Protein AF-A0AB74HJ17-F1 (afdb_monomer_lite)

Foldseek 3Di:
DPPVVVVVVVVVVVVVVCVVCVVVVVVVVVVVVVVVVVVVVVVVVVVQFLWDKDKDWDDDPDLDADQPDDPPDDFPTKTFIATPGPHWWAFKAKCKDQKHKWKWQKDFDDDDDDPDRTDIDIDGPNTDGIHHRDGNGIMMGIHHDDPVPPPDDRPLQRMKMKIKTASDPPCPPRIFIFIDGRDDDGLPVPDPVSVVVRVVVRVVVVVVVVVVVVVVVVVVVVVVD

Secondary structure (DSSP, 8-state):
--HHHHHHHHHHHHHHHHHHHHHHHHHHHHHHHHHHHHHHHHHHHHHS-S--EEEEE--S--TTS-----SS---SEEEEEEE-SSS-EEEEEEEEESSEEEEEEEEEES---TTPPPEEEEEE-SSEEEE-S-TTSEEEEEE----TTTT----GGG-EEEEEEESSTT-TTSEEEEEEESSS--TT---HHHHHHHHHHHHHHHHHHHHHHHHHHHHHHHH--

Radius of gyration: 29.14 Å; chains: 1; bounding box: 74×61×93 Å

Organism: Bifidobacterium longum subsp. longum (NCBI:txid1679)

pLDDT: mean 75.4, std 14.13, range [43.12, 94.12]

Sequence (225 aa):
MDVDLTRFELLRNAIDALKANAPVASVVIAVLAFLVSLATYRRAWRWRSEAEPAFVQVQGDMLLFPEFKRAVVDPVFIGWLANCGDGRAFNVKAIGINCDVEVWDCRQVGETVLGEQTKWIMTNTGRIVELTNETMRFWVTVTPPRDSSRDIEPDLTKLELGVHWVSSPTRLRRCRYRQFPILGVEPWKCGPLERLRRWHRDRKGHRRFHELDRKRALEQRKILS

Structure (mmCIF, N/CA/C/O backbone):
data_AF-A0AB74HJ17-F1
#
_entry.id   AF-A0AB74HJ17-F1
#
loop_
_atom_site.group_PDB
_atom_site.id
_atom_site.type_symbol
_atom_site.label_atom_id
_atom_site.label_alt_id
_atom_site.label_comp_id
_atom_site.label_asym_id
_atom_site.label_entity_id
_atom_site.label_seq_id
_atom_site.pdbx_PDB_ins_code
_atom_site.Cartn_x
_atom_site.Cartn_y
_atom_site.Cartn_z
_atom_site.occupancy
_atom_site.B_iso_or_equiv
_atom_site.auth_seq_id
_atom_site.auth_comp_id
_atom_site.auth_asym_id
_atom_site.auth_atom_id
_atom_site.pdbx_PDB_model_num
ATOM 1 N N . MET A 1 1 ? -50.276 31.543 63.026 1.00 51.16 1 MET A N 1
ATOM 2 C CA . MET A 1 1 ? -48.800 31.512 62.943 1.00 51.16 1 MET A CA 1
ATOM 3 C C . MET A 1 1 ? -48.272 30.091 62.663 1.00 51.16 1 MET A C 1
ATOM 5 O O . MET A 1 1 ? -47.093 29.859 62.869 1.00 51.16 1 MET A O 1
ATOM 9 N N . ASP A 1 2 ? -49.097 29.163 62.138 1.00 57.09 2 ASP A N 1
ATOM 10 C CA . ASP A 1 2 ? -48.770 27.717 62.064 1.00 57.09 2 ASP A CA 1
ATOM 11 C C . ASP A 1 2 ? -48.529 27.156 60.647 1.00 57.09 2 ASP A C 1
ATOM 13 O O . ASP A 1 2 ? -48.018 26.048 60.480 1.00 57.09 2 ASP A O 1
ATOM 17 N N . VAL A 1 3 ? -48.874 27.909 59.598 1.00 51.81 3 VAL A N 1
ATOM 18 C CA . VAL A 1 3 ? -48.740 27.454 58.196 1.00 51.81 3 VAL A CA 1
ATOM 19 C C . VAL A 1 3 ? -47.301 27.599 57.678 1.00 51.81 3 VAL A C 1
ATOM 21 O O . VAL A 1 3 ? -46.869 26.845 56.807 1.00 51.81 3 VAL A O 1
ATOM 24 N N . ASP A 1 4 ? -46.528 28.530 58.240 1.00 52.75 4 ASP A N 1
ATOM 25 C CA . ASP A 1 4 ? -45.133 28.746 57.842 1.00 52.75 4 ASP A CA 1
ATOM 26 C C . ASP A 1 4 ? -44.177 27.729 58.484 1.00 52.75 4 ASP A C 1
ATOM 28 O O . ASP A 1 4 ? -43.217 27.309 57.837 1.00 52.75 4 ASP A O 1
ATOM 32 N N . LEU A 1 5 ? -44.477 27.250 59.700 1.00 54.12 5 LEU A N 1
ATOM 33 C CA . LEU A 1 5 ? -43.687 26.211 60.376 1.00 54.12 5 LEU A CA 1
ATOM 34 C C . LEU A 1 5 ? -43.753 24.869 59.628 1.00 54.12 5 LEU A C 1
ATOM 36 O O . LEU A 1 5 ? -42.730 24.232 59.383 1.00 54.12 5 LEU A O 1
ATOM 40 N N . THR A 1 6 ? -44.952 24.478 59.194 1.00 61.59 6 THR A N 1
ATOM 41 C CA . THR A 1 6 ? -45.197 23.215 58.476 1.00 61.59 6 THR A CA 1
ATOM 42 C C . THR A 1 6 ? -44.548 23.191 57.091 1.00 61.59 6 THR A C 1
ATOM 44 O O . THR A 1 6 ? -44.039 22.156 56.657 1.00 61.59 6 THR A O 1
ATOM 47 N N . ARG A 1 7 ? -44.486 24.338 56.401 1.00 51.81 7 ARG A N 1
ATOM 48 C CA . ARG A 1 7 ? -43.759 24.471 55.127 1.00 51.81 7 ARG A CA 1
ATOM 49 C C . ARG A 1 7 ? -42.247 24.391 55.313 1.00 51.81 7 ARG A C 1
ATOM 51 O O . ARG A 1 7 ? -41.582 23.752 54.501 1.00 51.81 7 ARG A O 1
ATOM 58 N N . PHE A 1 8 ? -41.711 24.988 56.378 1.00 62.44 8 PHE A N 1
ATOM 59 C CA . PHE A 1 8 ? -40.280 24.940 56.688 1.00 62.44 8 PHE A CA 1
ATOM 60 C C . PHE A 1 8 ? -39.805 23.521 57.027 1.00 62.44 8 PHE A C 1
ATOM 62 O O . PHE A 1 8 ? -38.739 23.102 56.576 1.00 62.44 8 PHE A O 1
ATOM 69 N N . GLU A 1 9 ? -40.610 22.752 57.762 1.00 69.88 9 GLU A N 1
ATOM 70 C CA . GLU A 1 9 ? -40.306 21.353 58.082 1.00 69.88 9 GLU A CA 1
ATOM 71 C C . GLU A 1 9 ? -40.362 20.440 56.853 1.00 69.88 9 GLU A C 1
ATOM 73 O O . GLU A 1 9 ? -39.474 19.606 56.671 1.00 69.88 9 GLU A O 1
ATOM 78 N N . LEU A 1 10 ? -41.337 20.637 55.960 1.00 63.12 10 LEU A N 1
ATOM 79 C CA . LEU A 1 10 ? -41.405 19.935 54.672 1.00 63.12 10 LEU A CA 1
ATOM 80 C C . LEU A 1 10 ? -40.180 20.220 53.795 1.00 63.12 10 LEU A C 1
ATOM 82 O O . LEU A 1 10 ? -39.621 19.302 53.195 1.00 63.12 10 LEU A O 1
ATOM 86 N N . LEU A 1 11 ? -39.734 21.477 53.752 1.00 61.12 11 LEU A N 1
ATOM 87 C CA . LEU A 1 11 ? -38.564 21.891 52.977 1.00 61.12 11 LEU A CA 1
ATOM 88 C C . LEU A 1 11 ? -37.265 21.330 53.571 1.00 61.12 11 LEU A C 1
ATOM 90 O O . LEU A 1 11 ? -36.408 20.854 52.829 1.00 61.12 11 LEU A O 1
ATOM 94 N N . ARG A 1 12 ? -37.144 21.307 54.905 1.00 71.62 12 ARG A N 1
ATOM 95 C CA . ARG A 1 12 ? -36.012 20.686 55.608 1.00 71.62 12 ARG A CA 1
ATOM 96 C C . ARG A 1 12 ? -35.954 19.180 55.355 1.00 71.62 12 ARG A C 1
ATOM 98 O O . ARG A 1 12 ? -34.912 18.682 54.948 1.00 71.62 12 ARG A O 1
ATOM 105 N N . ASN A 1 13 ? -37.081 18.481 55.484 1.00 71.50 13 ASN A N 1
ATOM 106 C CA . ASN A 1 13 ? -37.160 17.040 55.238 1.00 71.50 13 ASN A CA 1
ATOM 107 C C . ASN A 1 13 ? -36.873 16.688 53.767 1.00 71.50 13 ASN A C 1
ATOM 109 O O . ASN A 1 13 ? -36.220 15.683 53.490 1.00 71.50 13 ASN A O 1
ATOM 113 N N . ALA A 1 14 ? -37.299 17.528 52.817 1.00 61.69 14 ALA A N 1
ATOM 114 C CA . ALA A 1 14 ? -36.963 17.366 51.404 1.00 61.69 14 ALA A CA 1
ATOM 115 C C . ALA A 1 14 ? -35.463 17.587 51.133 1.00 61.69 14 ALA A C 1
ATOM 117 O O . ALA A 1 14 ? -34.857 16.825 50.379 1.00 61.69 14 ALA A O 1
ATOM 118 N N . ILE A 1 15 ? -34.845 18.587 51.772 1.00 65.62 15 ILE A N 1
ATOM 119 C CA . ILE A 1 15 ? -33.399 18.848 51.683 1.00 65.62 15 ILE A CA 1
ATOM 120 C C . ILE A 1 15 ? -32.593 17.702 52.308 1.00 65.62 15 ILE A C 1
ATOM 122 O O . ILE A 1 15 ? -31.591 17.281 51.730 1.00 65.62 15 ILE A O 1
ATOM 126 N N . ASP A 1 16 ? -33.028 17.165 53.444 1.00 69.25 16 ASP A N 1
ATOM 127 C CA . ASP A 1 16 ? -32.354 16.053 54.116 1.00 69.25 16 ASP A CA 1
ATOM 128 C C . ASP A 1 16 ? -32.497 14.744 53.322 1.00 69.25 16 ASP A C 1
ATOM 130 O O . ASP A 1 16 ? -31.519 14.011 53.172 1.00 69.25 16 ASP A O 1
ATOM 134 N N . ALA A 1 17 ? -33.653 14.496 52.694 1.00 62.72 17 ALA A N 1
ATOM 135 C CA . ALA A 1 17 ? -33.842 13.380 51.764 1.00 62.72 17 ALA A CA 1
ATOM 136 C C . ALA A 1 17 ? -32.990 13.520 50.485 1.00 62.72 17 ALA A C 1
ATOM 138 O O . ALA A 1 17 ? -32.456 12.532 49.974 1.00 62.72 17 ALA A O 1
ATOM 139 N N . LEU A 1 18 ? -32.817 14.745 49.976 1.00 57.28 18 LEU A N 1
ATOM 140 C CA . LEU A 1 18 ? -31.918 15.042 48.856 1.00 57.28 18 LEU A CA 1
ATOM 141 C C . LEU A 1 18 ? -30.446 14.838 49.238 1.00 57.28 18 LEU A C 1
ATOM 143 O O . LEU A 1 18 ? -29.700 14.248 48.462 1.00 57.28 18 LEU A O 1
ATOM 147 N N . LYS A 1 19 ? -30.025 15.252 50.439 1.00 59.88 19 LYS A N 1
ATOM 148 C CA . LYS A 1 19 ? -28.663 15.024 50.954 1.00 59.88 19 LYS A CA 1
ATOM 149 C C . LYS A 1 19 ? -28.377 13.551 51.236 1.00 59.88 19 LYS A C 1
ATOM 151 O O . LYS A 1 19 ? -27.276 13.096 50.942 1.00 59.88 19 LYS A O 1
ATOM 156 N N . ALA A 1 20 ? -29.354 12.804 51.749 1.00 65.12 20 ALA A N 1
ATOM 157 C CA . ALA A 1 20 ? -29.224 11.370 52.008 1.00 65.12 20 ALA A CA 1
ATOM 158 C C . ALA A 1 20 ? -29.024 10.559 50.715 1.00 65.12 20 ALA A C 1
ATOM 160 O O . ALA A 1 20 ? -28.299 9.566 50.710 1.00 65.12 20 ALA A O 1
ATOM 161 N N . ASN A 1 21 ? -29.607 11.022 49.603 1.00 60.12 21 ASN A N 1
ATOM 162 C CA . ASN A 1 21 ? -29.516 10.363 48.297 1.00 60.12 21 ASN A CA 1
ATOM 163 C C . ASN A 1 21 ? -28.470 10.979 47.353 1.00 60.12 21 ASN A C 1
ATOM 165 O O . ASN A 1 21 ? -28.123 10.361 46.349 1.00 60.12 21 ASN A O 1
ATOM 169 N N . ALA A 1 22 ? -27.920 12.154 47.667 1.00 60.25 22 ALA A N 1
ATOM 170 C CA . ALA A 1 22 ? -26.804 12.762 46.943 1.00 60.25 22 ALA A CA 1
ATOM 171 C C . ALA A 1 22 ? -25.581 11.831 46.774 1.00 60.25 22 ALA A C 1
ATOM 173 O O . ALA A 1 22 ? -25.060 11.772 45.657 1.00 60.25 22 ALA A O 1
ATOM 174 N N . PRO A 1 23 ? -25.131 11.062 47.794 1.00 65.25 23 PRO A N 1
ATOM 175 C CA . PRO A 1 23 ? -24.059 10.083 47.607 1.00 65.25 23 PRO A CA 1
ATOM 176 C C . PRO A 1 23 ? -24.474 8.922 46.692 1.00 65.25 23 PRO A C 1
ATOM 178 O O . PRO A 1 23 ? -23.651 8.401 45.949 1.00 65.25 23 PRO A O 1
ATOM 181 N N . VAL A 1 24 ? -25.753 8.538 46.679 1.00 69.94 24 VAL A N 1
ATOM 182 C CA . VAL A 1 24 ? -26.264 7.504 45.765 1.00 69.94 24 VAL A CA 1
ATOM 183 C C . VAL A 1 24 ? -26.274 8.026 44.326 1.00 69.94 24 VAL A C 1
ATOM 185 O O . VAL A 1 24 ? -25.810 7.344 43.416 1.00 69.94 24 VAL A O 1
ATOM 188 N N . ALA A 1 25 ? -26.729 9.261 44.113 1.00 65.69 25 ALA A N 1
ATOM 189 C CA . ALA A 1 25 ? -26.745 9.900 42.802 1.00 65.69 25 ALA A CA 1
ATOM 190 C C . ALA A 1 25 ? -25.328 10.112 42.240 1.00 65.69 25 ALA A C 1
ATOM 192 O O . ALA A 1 25 ? -25.088 9.839 41.063 1.00 65.69 25 ALA A O 1
ATOM 193 N N . SER A 1 26 ? -24.370 10.539 43.069 1.00 69.69 26 SER A N 1
ATOM 194 C CA . SER A 1 26 ? -22.976 10.712 42.645 1.00 69.69 26 SER A CA 1
ATOM 195 C C . SER A 1 26 ? -22.301 9.379 42.312 1.00 69.69 26 SER A C 1
ATOM 197 O O . SER A 1 26 ? -21.598 9.294 41.305 1.00 69.69 26 SER A O 1
ATOM 199 N N . VAL A 1 27 ? -22.582 8.315 43.073 1.00 72.19 27 VAL A N 1
ATOM 200 C CA . VAL A 1 27 ? -22.128 6.950 42.760 1.00 72.19 27 VAL A CA 1
ATOM 201 C C . VAL A 1 27 ? -22.724 6.459 41.439 1.00 72.19 27 VAL A C 1
ATOM 203 O O . VAL A 1 27 ? -21.991 5.941 40.599 1.00 72.19 27 VAL A O 1
ATOM 206 N N . VAL A 1 28 ? -24.022 6.670 41.198 1.00 70.50 28 VAL A N 1
ATOM 207 C CA . VAL A 1 28 ? -24.676 6.282 39.935 1.00 70.50 28 VAL A CA 1
ATOM 208 C C . VAL A 1 28 ? -24.063 7.018 38.739 1.00 70.50 28 VAL A C 1
ATOM 210 O O . VAL A 1 28 ? -23.757 6.389 37.725 1.00 70.50 28 VAL A O 1
ATOM 213 N N . ILE A 1 29 ? -23.814 8.326 38.855 1.00 75.12 29 ILE A N 1
ATOM 214 C CA . ILE A 1 29 ? -23.164 9.117 37.798 1.00 75.12 29 ILE A CA 1
ATOM 215 C C . ILE A 1 29 ? -21.729 8.635 37.556 1.00 75.12 29 ILE A C 1
ATOM 217 O O . ILE A 1 29 ? -21.332 8.471 36.402 1.00 75.12 29 ILE A O 1
ATOM 221 N N . ALA A 1 30 ? -20.963 8.357 38.614 1.00 71.31 30 ALA A N 1
ATOM 222 C CA . ALA A 1 30 ? -19.598 7.849 38.496 1.00 71.31 30 ALA A CA 1
ATOM 223 C C . ALA A 1 30 ? -19.554 6.478 37.803 1.00 71.31 30 ALA A C 1
ATOM 225 O O . ALA A 1 30 ? -18.725 6.261 36.918 1.00 71.31 30 ALA A O 1
ATOM 226 N N . VAL A 1 31 ? -20.482 5.575 38.138 1.00 77.69 31 VAL A N 1
ATOM 227 C CA . VAL A 1 31 ? -20.612 4.265 37.482 1.00 77.69 31 VAL A CA 1
ATOM 228 C C . VAL A 1 31 ? -20.973 4.427 36.006 1.00 77.69 31 VAL A C 1
ATOM 230 O O . VAL A 1 31 ? -20.351 3.794 35.156 1.00 77.69 31 VAL A O 1
ATOM 233 N N . LEU A 1 32 ? -21.922 5.303 35.666 1.00 75.56 32 LEU A N 1
ATOM 234 C CA . LEU A 1 32 ? -22.287 5.568 34.271 1.00 75.56 32 LEU A CA 1
ATOM 235 C C . LEU A 1 32 ? -21.123 6.182 33.480 1.00 75.56 32 LEU A C 1
ATOM 237 O O . LEU A 1 32 ? -20.824 5.718 32.380 1.00 75.56 32 LEU A O 1
ATOM 241 N N . ALA A 1 33 ? -20.418 7.166 34.042 1.00 69.81 33 ALA A N 1
ATOM 242 C CA . ALA A 1 33 ? -19.237 7.770 33.427 1.00 69.81 33 ALA A CA 1
ATOM 243 C C . ALA A 1 33 ? -18.109 6.746 33.229 1.00 69.81 33 ALA A C 1
ATOM 245 O O . ALA A 1 33 ? -17.463 6.736 32.177 1.00 69.81 33 ALA A O 1
ATOM 246 N N . PHE A 1 34 ? -17.909 5.843 34.194 1.00 82.88 34 PHE A N 1
ATOM 247 C CA . PHE A 1 34 ? -16.962 4.740 34.076 1.00 82.88 34 PHE A CA 1
ATOM 248 C C . PHE A 1 34 ? -17.375 3.758 32.978 1.00 82.88 34 PHE A C 1
ATOM 250 O O . PHE A 1 34 ? -16.541 3.389 32.159 1.00 82.88 34 PHE A O 1
ATOM 257 N N . LEU A 1 35 ? -18.652 3.374 32.891 1.00 80.31 35 LEU A N 1
ATOM 258 C CA . LEU A 1 35 ? -19.153 2.482 31.840 1.00 80.31 35 LEU A CA 1
ATOM 259 C C . LEU A 1 35 ? -19.030 3.105 30.446 1.00 80.31 35 LEU A C 1
ATOM 261 O O . LEU A 1 35 ? -18.616 2.422 29.509 1.00 80.31 35 LEU A O 1
ATOM 265 N N . VAL A 1 36 ? -19.330 4.399 30.305 1.00 76.19 36 VAL A N 1
ATOM 266 C CA . VAL A 1 36 ? -19.127 5.145 29.055 1.00 76.19 36 VAL A CA 1
ATOM 267 C C . VAL A 1 36 ? -17.640 5.217 28.714 1.00 76.19 36 VAL A C 1
ATOM 269 O O . VAL A 1 36 ? -17.275 4.901 27.584 1.00 76.19 36 VAL A O 1
ATOM 272 N N . SER A 1 37 ? -16.775 5.537 29.679 1.00 74.56 37 SER A N 1
ATOM 273 C CA . SER A 1 37 ? -15.317 5.577 29.488 1.00 74.56 37 SER A CA 1
ATOM 274 C C . SER A 1 37 ? -14.739 4.204 29.145 1.00 74.56 37 SER A C 1
ATOM 276 O O . SER A 1 37 ? -13.867 4.081 28.292 1.00 74.56 37 SER A O 1
ATOM 278 N N . LEU A 1 38 ? -15.252 3.136 29.754 1.00 74.88 38 LEU A N 1
ATOM 279 C CA . LEU A 1 38 ? -14.861 1.763 29.461 1.00 74.88 38 LEU A CA 1
ATOM 280 C C . LEU A 1 38 ? -15.357 1.340 28.076 1.00 74.88 38 LEU A C 1
ATOM 282 O O . LEU A 1 38 ? -14.640 0.652 27.353 1.00 74.88 38 LEU A O 1
ATOM 286 N N . ALA A 1 39 ? -16.558 1.757 27.672 1.00 65.12 39 ALA A N 1
ATOM 287 C CA . ALA A 1 39 ? -17.092 1.502 26.341 1.00 65.12 39 ALA A CA 1
ATOM 288 C C . ALA A 1 39 ? -16.306 2.260 25.261 1.00 65.12 39 ALA A C 1
ATOM 290 O O . ALA A 1 39 ? -15.981 1.670 24.228 1.00 65.12 39 ALA A O 1
ATOM 291 N N . THR A 1 40 ? -15.950 3.527 25.494 1.00 61.41 40 THR A N 1
ATOM 292 C CA . THR A 1 40 ? -15.109 4.320 24.586 1.00 61.41 40 THR A CA 1
ATOM 293 C C . THR A 1 40 ? -13.681 3.793 24.550 1.00 61.41 40 THR A C 1
ATOM 295 O O . THR A 1 40 ? -13.151 3.623 23.456 1.00 61.41 40 THR A O 1
ATOM 298 N N . TYR A 1 41 ? -13.092 3.421 25.689 1.00 62.78 41 TYR A N 1
ATOM 299 C CA . TYR A 1 41 ? -11.776 2.784 25.760 1.00 62.78 41 TYR A CA 1
ATOM 300 C C . TYR A 1 41 ? -11.766 1.427 25.057 1.00 62.78 41 TYR A C 1
ATOM 302 O O . TYR A 1 41 ? -10.916 1.174 24.214 1.00 62.78 41 TYR A O 1
ATOM 310 N N . ARG A 1 42 ? -12.748 0.555 25.314 1.00 57.34 42 ARG A N 1
ATOM 311 C CA . ARG A 1 42 ? -12.879 -0.750 24.645 1.00 57.34 42 ARG A CA 1
ATOM 312 C C . ARG A 1 42 ? -13.109 -0.596 23.147 1.00 57.34 42 ARG A C 1
ATOM 314 O O . ARG A 1 42 ? -12.636 -1.425 22.371 1.00 57.34 42 ARG A O 1
ATOM 321 N N . ARG A 1 43 ? -13.830 0.449 22.731 1.00 52.31 43 ARG A N 1
ATOM 322 C CA . ARG A 1 43 ? -13.964 0.824 21.323 1.00 52.31 43 ARG A CA 1
ATOM 323 C C . ARG A 1 43 ? -12.590 1.241 20.794 1.00 52.31 43 ARG A C 1
ATOM 325 O O . ARG A 1 43 ? -12.083 0.548 19.926 1.00 52.31 43 ARG A O 1
ATOM 332 N N . ALA A 1 44 ? -11.943 2.255 21.359 1.00 50.62 44 ALA A N 1
ATOM 333 C CA . ALA A 1 44 ? -10.618 2.723 20.942 1.00 50.62 44 ALA A CA 1
ATOM 334 C C . ALA A 1 44 ? -9.559 1.602 20.905 1.00 50.62 44 ALA A C 1
ATOM 336 O O . ALA A 1 44 ? -8.827 1.485 19.931 1.00 50.62 44 ALA A O 1
ATOM 337 N N . TRP A 1 45 ? -9.540 0.706 21.893 1.00 51.59 45 TRP A N 1
ATOM 338 C CA . TRP A 1 45 ? -8.650 -0.454 21.959 1.00 51.59 45 TRP A CA 1
ATOM 339 C C . TRP A 1 45 ? -8.923 -1.479 20.853 1.00 51.59 45 TRP A C 1
ATOM 341 O O . TRP A 1 45 ? -7.994 -1.999 20.245 1.00 51.59 45 TRP A O 1
ATOM 351 N N . ARG A 1 46 ? -10.199 -1.745 20.535 1.00 50.06 46 ARG A N 1
ATOM 352 C CA . ARG A 1 46 ? -10.582 -2.573 19.375 1.00 50.06 46 ARG A CA 1
ATOM 353 C C . ARG A 1 46 ? -10.294 -1.895 18.029 1.00 50.06 46 ARG A C 1
ATOM 355 O O . ARG A 1 46 ? -10.325 -2.583 17.013 1.00 50.06 46 ARG A O 1
ATOM 362 N N . TRP A 1 47 ? -10.050 -0.583 18.024 1.00 44.78 47 TRP A N 1
ATOM 363 C CA . TRP A 1 47 ? -9.817 0.233 16.830 1.00 44.78 47 TRP A CA 1
ATOM 364 C C . TRP A 1 47 ? -8.373 0.739 16.678 1.00 44.78 47 TRP A C 1
ATOM 366 O O . TRP A 1 47 ? -8.100 1.349 15.647 1.00 44.78 47 TRP A O 1
ATOM 376 N N . ARG A 1 48 ? -7.440 0.462 17.610 1.00 45.81 48 ARG A N 1
ATOM 377 C CA . ARG A 1 48 ? -6.002 0.639 17.330 1.00 45.81 48 ARG A CA 1
ATOM 378 C C . ARG A 1 48 ? -5.665 -0.235 16.129 1.00 45.81 48 ARG A C 1
ATOM 380 O O . ARG A 1 48 ? -5.810 -1.459 16.178 1.00 45.81 48 ARG A O 1
ATOM 387 N N . SER A 1 49 ? -5.314 0.392 15.016 1.00 54.41 49 SER A N 1
ATOM 388 C CA . SER A 1 49 ? -5.048 -0.308 13.768 1.00 54.41 49 SER A CA 1
ATOM 389 C C . SER A 1 49 ? -3.798 -1.170 13.949 1.00 54.41 49 SER A C 1
ATOM 391 O O . SER A 1 49 ? -2.690 -0.655 13.997 1.00 54.41 49 SER A O 1
ATOM 393 N N . GLU A 1 50 ? -3.968 -2.497 14.077 1.00 73.62 50 GLU A N 1
ATOM 394 C CA . GLU A 1 50 ? -2.847 -3.442 14.266 1.00 73.62 50 GLU A CA 1
ATOM 395 C C . GLU A 1 50 ? -1.699 -3.219 13.281 1.00 73.62 50 GLU A C 1
ATOM 397 O O . GLU A 1 50 ? -0.569 -3.446 13.640 1.00 73.62 50 GLU A O 1
ATOM 402 N N . ALA A 1 51 ? -1.968 -2.879 12.030 1.00 83.38 51 ALA A N 1
ATOM 403 C CA . ALA A 1 51 ? -0.997 -2.410 11.051 1.00 83.38 51 ALA A CA 1
ATOM 404 C C . ALA A 1 51 ? -1.822 -1.956 9.857 1.00 83.38 51 ALA A C 1
ATOM 406 O O . ALA A 1 51 ? -2.729 -2.688 9.435 1.00 83.38 51 ALA A O 1
ATOM 407 N N . GLU A 1 52 ? -1.522 -0.777 9.335 1.00 86.12 52 GLU A N 1
ATOM 408 C CA . GLU A 1 52 ? -2.310 -0.149 8.283 1.00 86.12 52 GLU A CA 1
ATOM 409 C C . GLU A 1 52 ? -1.349 0.475 7.272 1.00 86.12 52 GLU A C 1
ATOM 411 O O . GLU A 1 52 ? -0.932 1.621 7.445 1.00 86.12 52 GLU A O 1
ATOM 416 N N . PRO A 1 53 ? -0.949 -0.276 6.232 1.00 89.31 53 PRO A N 1
ATOM 417 C CA . PRO A 1 53 ? -0.224 0.304 5.120 1.00 89.31 53 PRO A CA 1
ATOM 418 C C . PRO A 1 53 ? -1.029 1.460 4.535 1.00 89.31 53 PRO A C 1
ATOM 420 O O . PRO A 1 53 ? -2.230 1.330 4.287 1.00 89.31 53 PRO A O 1
ATOM 423 N N . ALA A 1 54 ? -0.355 2.573 4.305 1.00 88.12 54 ALA A N 1
ATOM 424 C CA . ALA A 1 54 ? -0.845 3.680 3.514 1.00 88.12 54 ALA A CA 1
ATOM 425 C C . ALA A 1 54 ? 0.049 3.817 2.289 1.00 88.12 54 ALA A C 1
ATOM 427 O O . ALA A 1 54 ? 1.265 3.641 2.377 1.00 88.12 54 ALA A O 1
ATOM 428 N N . PHE A 1 55 ? -0.575 4.117 1.159 1.00 89.00 55 PHE A N 1
ATOM 429 C CA . PHE A 1 55 ? 0.115 4.487 -0.061 1.00 89.00 55 PHE A CA 1
ATOM 430 C C . PHE A 1 55 ? -0.030 5.988 -0.247 1.00 89.00 55 PHE A C 1
ATOM 432 O O . PHE A 1 55 ? -1.149 6.498 -0.221 1.00 89.00 55 PHE A O 1
ATOM 439 N N . VAL A 1 56 ? 1.093 6.673 -0.425 1.00 86.44 56 VAL A N 1
ATOM 440 C CA . VAL A 1 56 ? 1.121 8.104 -0.708 1.00 86.44 56 VAL A CA 1
ATOM 441 C C . VAL A 1 56 ? 1.775 8.297 -2.059 1.00 86.44 56 VAL A C 1
ATOM 443 O O . VAL A 1 56 ? 2.957 8.008 -2.246 1.00 86.44 56 VAL A O 1
ATOM 446 N N . GLN A 1 57 ? 0.977 8.757 -3.013 1.00 85.19 57 GLN A N 1
ATOM 447 C CA . GLN A 1 57 ? 1.443 9.077 -4.351 1.00 85.19 57 GLN A CA 1
ATOM 448 C C . GLN A 1 57 ? 2.205 10.404 -4.339 1.00 85.19 57 GLN A C 1
ATOM 450 O O . GLN A 1 57 ? 1.772 11.371 -3.711 1.00 85.19 57 GLN A O 1
ATOM 455 N N . VAL A 1 58 ? 3.316 10.462 -5.069 1.00 82.25 58 VAL A N 1
ATOM 456 C CA . VAL A 1 58 ? 4.023 11.716 -5.329 1.00 82.25 58 VAL A CA 1
ATOM 457 C C . VAL A 1 58 ? 3.222 12.539 -6.336 1.00 82.25 58 VAL A C 1
ATOM 459 O O . VAL A 1 58 ? 2.849 12.045 -7.400 1.00 82.25 58 VAL A O 1
ATOM 462 N N . GLN A 1 59 ? 2.942 13.793 -5.986 1.00 69.50 59 GLN A N 1
ATOM 463 C CA . GLN A 1 59 ? 2.287 14.768 -6.856 1.00 69.50 59 GLN A CA 1
ATOM 464 C C . GLN A 1 59 ? 3.258 15.921 -7.145 1.00 69.50 59 GLN A C 1
ATOM 466 O O . GLN A 1 59 ? 3.818 16.492 -6.210 1.00 69.50 59 GLN A O 1
ATOM 471 N N . GLY A 1 60 ? 3.419 16.279 -8.424 1.00 62.41 60 GLY A N 1
ATOM 472 C CA . GLY A 1 60 ? 4.247 17.409 -8.871 1.00 62.41 60 GLY A CA 1
ATOM 473 C C . GLY A 1 60 ? 5.762 17.167 -8.820 1.00 62.41 60 GLY A C 1
ATOM 474 O O . GLY A 1 60 ? 6.219 16.039 -8.636 1.00 62.41 60 GLY A O 1
ATOM 475 N N . ASP A 1 61 ? 6.534 18.248 -8.972 1.00 54.62 61 ASP A N 1
ATOM 476 C CA . ASP A 1 61 ? 8.001 18.252 -8.893 1.00 54.62 61 ASP A CA 1
ATOM 477 C C . ASP A 1 61 ? 8.469 18.156 -7.432 1.00 54.62 61 ASP A C 1
ATOM 479 O O . ASP A 1 61 ? 8.902 19.129 -6.810 1.00 54.62 61 ASP A O 1
ATOM 483 N N . MET A 1 62 ? 8.368 16.965 -6.841 1.00 56.09 62 MET A N 1
ATOM 484 C CA . MET A 1 62 ? 9.087 16.686 -5.599 1.00 56.09 62 MET A CA 1
ATOM 485 C C . MET A 1 62 ? 10.583 16.564 -5.909 1.00 56.09 62 MET A C 1
ATOM 487 O O . MET A 1 62 ? 11.016 15.622 -6.553 1.00 56.09 62 MET A O 1
ATOM 491 N N . LEU A 1 63 ? 11.408 17.467 -5.383 1.00 56.44 63 LEU A N 1
ATOM 492 C CA . LEU A 1 63 ? 12.872 17.422 -5.552 1.00 56.44 63 LEU A CA 1
ATOM 493 C C . LEU A 1 63 ? 13.560 16.257 -4.798 1.00 56.44 63 LEU A C 1
ATOM 495 O O . LEU A 1 63 ? 14.784 16.161 -4.799 1.00 56.44 63 LEU A O 1
ATOM 499 N N . LEU A 1 64 ? 12.795 15.389 -4.123 1.00 68.12 64 LEU A N 1
ATOM 500 C CA . LEU A 1 64 ? 13.283 14.400 -3.153 1.00 68.12 64 LEU A CA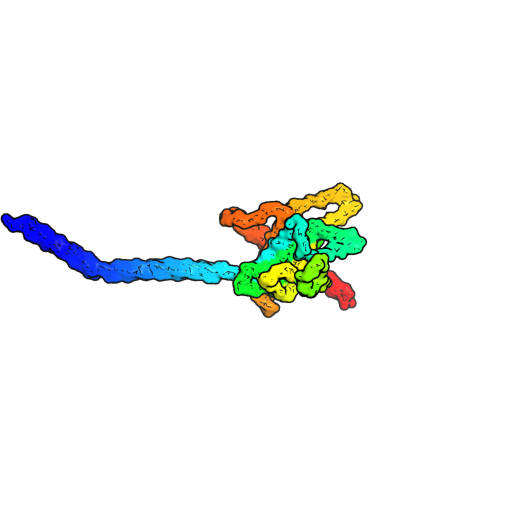 1
ATOM 501 C C . LEU A 1 64 ? 12.727 12.986 -3.406 1.00 68.12 64 LEU A C 1
ATOM 503 O O . LEU A 1 64 ? 12.301 12.312 -2.469 1.00 68.12 64 LEU A O 1
ATOM 507 N N . PHE A 1 65 ? 12.708 12.517 -4.656 1.00 73.50 65 PHE A N 1
ATOM 508 C CA . PHE A 1 65 ? 12.422 11.106 -4.951 1.00 73.50 65 PHE A CA 1
ATOM 509 C C . PHE A 1 65 ? 13.544 10.452 -5.774 1.00 73.50 65 PHE A C 1
ATOM 511 O O . PHE A 1 65 ? 14.243 11.146 -6.514 1.00 73.50 65 PHE A O 1
ATOM 518 N N . PRO A 1 66 ? 13.758 9.127 -5.644 1.00 75.69 66 PRO A N 1
ATOM 519 C CA . PRO A 1 66 ? 14.730 8.409 -6.464 1.00 75.69 66 PRO A CA 1
ATOM 520 C C . PRO A 1 66 ? 14.361 8.445 -7.953 1.00 75.69 66 PRO A C 1
ATOM 522 O O . PRO A 1 66 ? 13.197 8.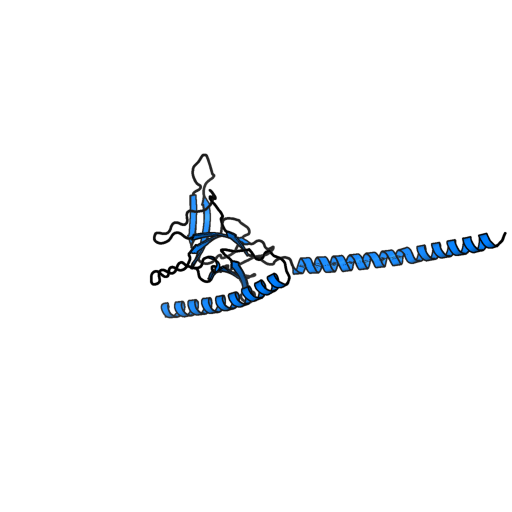273 -8.306 1.00 75.69 66 PRO A O 1
ATOM 525 N N . GLU A 1 67 ? 15.336 8.581 -8.851 1.00 78.38 67 GLU A N 1
ATOM 526 C CA . GLU A 1 67 ? 15.059 8.488 -10.289 1.00 78.38 67 GLU A CA 1
ATOM 527 C C . GLU A 1 67 ? 14.795 7.033 -10.711 1.00 78.38 67 GLU A C 1
ATOM 529 O O . GLU A 1 67 ? 15.712 6.239 -10.922 1.00 78.38 67 GLU A O 1
ATOM 534 N N . PHE A 1 68 ? 13.523 6.676 -10.881 1.00 75.44 68 PHE A N 1
ATOM 535 C CA . PHE A 1 68 ? 13.108 5.370 -11.398 1.00 75.44 68 PHE A CA 1
ATOM 536 C C . PHE A 1 68 ? 13.135 5.350 -12.933 1.00 75.44 68 PHE A C 1
ATOM 538 O O . PHE A 1 68 ? 12.098 5.204 -13.573 1.00 75.44 68 PHE A O 1
ATOM 545 N N . LYS A 1 69 ? 14.316 5.501 -13.541 1.00 64.56 69 LYS A N 1
ATOM 546 C CA . LYS A 1 69 ? 14.484 5.356 -14.997 1.00 64.56 69 LYS A CA 1
ATOM 547 C C . LYS A 1 69 ? 14.695 3.888 -15.351 1.00 64.56 69 LYS A C 1
ATOM 549 O O . LYS A 1 69 ? 15.587 3.230 -14.813 1.00 64.56 69 LYS A O 1
ATOM 554 N N . ARG A 1 70 ? 13.897 3.360 -16.278 1.00 58.09 70 ARG A N 1
ATOM 555 C CA . ARG A 1 70 ? 14.118 2.033 -16.875 1.00 58.09 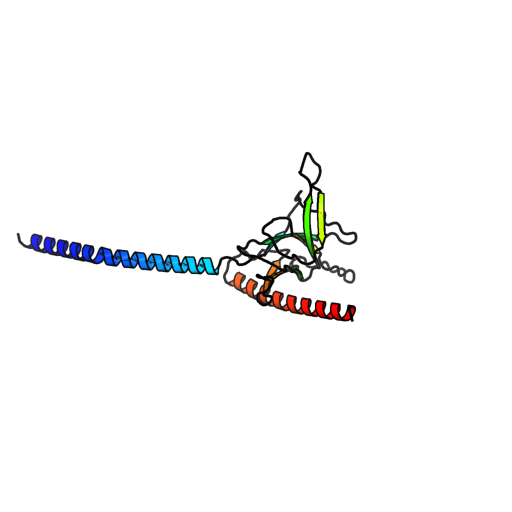70 ARG A CA 1
ATOM 556 C C . ARG A 1 70 ? 14.427 2.172 -18.353 1.00 58.09 70 ARG A C 1
ATOM 558 O O . ARG A 1 70 ? 13.873 3.023 -19.027 1.00 58.09 70 ARG A O 1
ATOM 565 N N . ALA A 1 71 ? 15.231 1.250 -18.877 1.00 43.12 71 ALA A N 1
ATOM 566 C CA . ALA A 1 71 ? 15.670 1.247 -20.274 1.00 43.12 71 ALA A CA 1
ATOM 567 C C . ALA A 1 71 ? 14.540 1.133 -21.327 1.00 43.12 71 ALA A C 1
ATOM 569 O O . ALA A 1 71 ? 14.824 1.222 -22.515 1.00 43.12 71 ALA A O 1
ATOM 570 N N . VAL A 1 72 ? 13.282 0.898 -20.925 1.00 52.94 72 VAL A N 1
ATOM 571 C CA . VAL A 1 72 ? 12.173 0.585 -21.850 1.00 52.94 72 VAL A CA 1
ATOM 572 C C . VAL A 1 72 ? 10.898 1.391 -21.562 1.00 52.94 72 VAL A C 1
ATOM 574 O O . VAL A 1 72 ? 10.168 1.740 -22.493 1.00 52.94 72 VAL A O 1
ATOM 577 N N . VAL A 1 73 ? 10.596 1.682 -20.290 1.00 60.72 73 VAL A N 1
ATOM 578 C CA . VAL A 1 73 ? 9.359 2.363 -19.873 1.00 60.72 73 VAL A CA 1
ATOM 579 C C . VAL A 1 73 ? 9.596 3.156 -18.597 1.00 60.72 73 VAL A C 1
ATOM 581 O O . VAL A 1 73 ? 9.913 2.556 -17.571 1.00 60.72 73 VAL A O 1
ATOM 584 N N . ASP A 1 74 ? 9.366 4.464 -18.638 1.00 64.56 74 ASP A N 1
ATOM 585 C CA . ASP A 1 74 ? 9.288 5.257 -17.416 1.00 64.56 74 ASP A CA 1
ATOM 586 C C . ASP A 1 74 ? 7.951 4.981 -16.705 1.00 64.56 74 ASP A C 1
ATOM 588 O O . ASP A 1 74 ? 6.897 4.954 -17.356 1.00 64.56 74 ASP A O 1
ATOM 592 N N . PRO A 1 75 ? 7.964 4.718 -15.386 1.00 65.88 75 PRO A N 1
ATOM 593 C CA . PRO A 1 75 ? 6.739 4.520 -14.630 1.00 65.88 75 PRO A CA 1
ATOM 594 C C . PRO A 1 75 ? 5.909 5.804 -14.645 1.00 65.88 75 PRO A C 1
ATOM 596 O O . PRO A 1 75 ? 6.424 6.897 -14.429 1.00 65.88 75 PRO A O 1
ATOM 599 N N . VAL A 1 76 ? 4.603 5.661 -14.870 1.00 76.12 76 VAL A N 1
ATOM 600 C CA . VAL A 1 76 ? 3.687 6.809 -14.984 1.00 76.12 76 VAL A CA 1
ATOM 601 C C . VAL A 1 76 ? 3.314 7.353 -13.607 1.00 76.12 76 VAL A C 1
ATOM 603 O O . VAL A 1 76 ? 3.093 8.550 -13.452 1.00 76.12 76 VAL A O 1
ATOM 606 N N . PHE A 1 77 ? 3.267 6.486 -12.591 1.00 84.25 77 PHE A N 1
ATOM 607 C CA . PHE A 1 77 ? 3.000 6.903 -11.219 1.00 84.25 77 PHE A CA 1
ATOM 608 C C . PHE A 1 77 ? 4.031 6.338 -10.256 1.00 84.25 77 PHE A C 1
ATOM 610 O O . PHE A 1 77 ? 4.452 5.183 -10.355 1.00 84.25 77 PHE A O 1
ATOM 617 N N . ILE A 1 78 ? 4.400 7.169 -9.290 1.00 87.38 78 ILE A N 1
ATOM 618 C CA . ILE A 1 78 ? 5.380 6.859 -8.259 1.00 87.38 78 ILE A CA 1
ATOM 619 C C . ILE A 1 78 ? 4.769 7.261 -6.918 1.00 87.38 78 ILE A C 1
ATOM 621 O O . ILE A 1 78 ? 4.124 8.302 -6.790 1.00 87.38 78 ILE A O 1
ATOM 625 N N . GLY A 1 79 ? 4.955 6.427 -5.907 1.00 89.19 79 GLY A N 1
ATOM 626 C CA . GLY A 1 79 ? 4.586 6.743 -4.535 1.00 89.19 79 GLY A CA 1
ATOM 627 C C . GLY A 1 79 ? 5.373 5.902 -3.551 1.00 89.19 79 GLY A C 1
ATOM 628 O O . GLY A 1 79 ? 6.180 5.061 -3.946 1.00 89.19 79 GLY A O 1
ATOM 629 N N . TRP A 1 80 ? 5.124 6.097 -2.266 1.00 90.56 80 TRP A N 1
ATOM 630 C CA . TRP A 1 80 ? 5.738 5.296 -1.214 1.00 90.56 80 TRP A CA 1
ATOM 631 C C . TRP A 1 80 ? 4.685 4.611 -0.344 1.00 90.56 80 TRP A C 1
ATOM 633 O O . TRP A 1 80 ? 3.531 5.037 -0.260 1.00 90.56 80 TRP A O 1
ATOM 643 N N . LEU A 1 81 ? 5.096 3.520 0.301 1.00 92.38 81 LEU A N 1
ATOM 644 C CA . LEU A 1 81 ? 4.332 2.816 1.324 1.00 92.38 81 LEU A CA 1
ATOM 645 C C . LEU A 1 81 ? 4.942 3.071 2.699 1.00 92.38 81 LEU A C 1
ATOM 647 O O . LEU A 1 81 ? 6.147 2.915 2.881 1.00 92.38 81 LEU A O 1
ATOM 651 N N . ALA A 1 82 ? 4.100 3.398 3.673 1.00 90.69 82 ALA A N 1
ATOM 652 C CA . ALA A 1 82 ? 4.481 3.369 5.081 1.00 90.69 82 ALA A CA 1
ATOM 653 C C . ALA A 1 82 ? 3.375 2.728 5.906 1.00 90.69 82 ALA A C 1
ATOM 655 O O . ALA A 1 82 ? 2.210 2.671 5.509 1.00 90.69 82 ALA A O 1
ATOM 656 N N . ASN A 1 83 ? 3.752 2.222 7.069 1.00 90.06 83 ASN A N 1
ATOM 657 C CA . ASN A 1 83 ? 2.804 1.728 8.042 1.00 90.06 83 ASN A CA 1
ATOM 658 C C . ASN A 1 83 ? 2.320 2.883 8.927 1.00 90.06 83 ASN A C 1
ATOM 660 O O . ASN A 1 83 ? 3.094 3.444 9.698 1.00 90.06 83 ASN A O 1
ATOM 664 N N . CYS A 1 84 ? 1.034 3.210 8.826 1.00 86.19 84 CYS A N 1
ATOM 665 C CA . CYS A 1 84 ? 0.375 4.237 9.636 1.00 86.19 84 CYS A CA 1
ATOM 666 C C . CYS A 1 84 ? -0.415 3.644 10.815 1.00 86.19 84 CYS A C 1
ATOM 668 O O . CYS A 1 84 ? -1.194 4.351 11.450 1.00 86.19 84 CYS A O 1
ATOM 670 N N . GLY A 1 85 ? -0.287 2.337 11.063 1.00 81.31 85 GLY A N 1
ATOM 671 C CA . GLY A 1 85 ? -0.897 1.659 12.205 1.00 81.31 85 GLY A CA 1
ATOM 672 C C . GLY A 1 85 ? 0.065 1.469 13.375 1.00 81.31 85 GLY A C 1
ATOM 673 O O . GLY A 1 85 ? 1.278 1.574 13.228 1.00 81.31 85 GLY A O 1
ATOM 674 N N . ASP A 1 86 ? -0.500 1.124 14.530 1.00 79.50 86 ASP A N 1
ATOM 675 C CA . ASP A 1 86 ? 0.213 0.990 15.809 1.00 79.50 86 ASP A CA 1
ATOM 676 C C . ASP A 1 86 ? 0.947 -0.351 15.991 1.00 79.50 86 ASP A C 1
ATOM 678 O O . ASP A 1 86 ? 1.655 -0.545 16.979 1.00 79.50 86 ASP A O 1
ATOM 682 N N . GLY A 1 87 ? 0.770 -1.319 15.095 1.00 80.88 87 GLY A N 1
ATOM 683 C CA . GLY A 1 87 ? 1.530 -2.573 15.137 1.00 80.88 87 GLY A CA 1
ATOM 684 C C . GLY A 1 87 ? 2.193 -2.878 13.799 1.00 80.88 87 GLY A C 1
ATOM 685 O O . GLY A 1 87 ? 2.453 -1.978 13.011 1.00 80.88 87 GLY A O 1
ATOM 686 N N . ARG A 1 88 ? 2.552 -4.141 13.553 1.00 85.12 88 ARG A N 1
ATOM 687 C CA . ARG A 1 88 ? 3.588 -4.491 12.566 1.00 85.12 88 ARG A CA 1
ATOM 688 C C . ARG A 1 88 ? 3.009 -5.121 11.300 1.00 85.12 88 ARG A C 1
ATOM 690 O O . ARG A 1 88 ? 2.218 -6.062 11.372 1.00 85.12 88 ARG A O 1
ATOM 697 N N . ALA A 1 89 ? 3.437 -4.630 10.139 1.00 89.44 89 ALA A N 1
ATOM 698 C CA . ALA A 1 89 ? 3.104 -5.198 8.836 1.00 89.44 89 ALA A CA 1
ATOM 699 C C . ALA A 1 89 ? 4.306 -5.962 8.273 1.00 89.44 89 ALA A C 1
ATOM 701 O O . ALA A 1 89 ? 5.310 -5.369 7.896 1.00 89.44 89 ALA A O 1
ATOM 702 N N . PHE A 1 90 ? 4.190 -7.284 8.181 1.00 90.12 90 PHE A N 1
ATOM 703 C CA . PHE A 1 90 ? 5.224 -8.150 7.619 1.00 90.12 90 PHE A CA 1
ATOM 704 C C . PHE A 1 90 ? 4.805 -8.716 6.270 1.00 90.12 90 PHE A C 1
ATOM 706 O O . PHE A 1 90 ? 3.612 -8.789 5.963 1.00 90.12 90 PHE A O 1
ATOM 713 N N . ASN A 1 91 ? 5.786 -9.207 5.504 1.00 89.88 91 ASN A N 1
ATOM 714 C CA . ASN A 1 91 ? 5.559 -9.847 4.203 1.00 89.88 91 ASN A CA 1
ATOM 715 C C . ASN A 1 91 ? 4.631 -8.998 3.323 1.00 89.88 91 ASN A C 1
ATOM 717 O O . ASN A 1 91 ? 3.612 -9.482 2.817 1.00 89.88 91 ASN A O 1
ATOM 721 N N . VAL A 1 92 ? 4.947 -7.707 3.232 1.00 92.69 92 VAL A N 1
ATOM 722 C CA . VAL A 1 92 ? 4.122 -6.782 2.474 1.00 92.69 92 VAL A CA 1
ATOM 723 C C . VAL A 1 92 ? 4.409 -6.994 0.998 1.00 92.69 92 VAL A C 1
ATOM 725 O O . VAL A 1 92 ? 5.556 -6.945 0.556 1.00 92.69 92 VAL A O 1
ATOM 728 N N . LYS A 1 93 ? 3.355 -7.281 0.242 1.00 93.44 93 LYS A N 1
ATOM 729 C CA . LYS A 1 93 ? 3.392 -7.480 -1.204 1.00 93.44 93 LYS A CA 1
ATOM 730 C C . LYS A 1 93 ? 2.457 -6.460 -1.835 1.00 93.44 93 LYS A C 1
ATOM 732 O O . LYS A 1 93 ? 1.291 -6.384 -1.446 1.00 93.44 93 LYS A O 1
ATOM 737 N N . ALA A 1 94 ? 2.962 -5.711 -2.805 1.00 93.19 94 ALA A N 1
ATOM 738 C CA . ALA A 1 94 ? 2.151 -4.820 -3.615 1.00 93.19 94 ALA A CA 1
ATOM 739 C C . ALA A 1 94 ? 1.849 -5.495 -4.956 1.00 93.19 94 ALA A C 1
ATOM 741 O O . ALA A 1 94 ? 2.715 -6.141 -5.544 1.00 93.19 94 ALA A O 1
ATOM 742 N N . ILE A 1 95 ? 0.608 -5.387 -5.413 1.00 91.75 95 ILE A N 1
ATOM 743 C CA . ILE A 1 95 ? 0.153 -5.923 -6.691 1.00 91.75 95 ILE A CA 1
ATOM 744 C C . ILE A 1 95 ? -0.626 -4.858 -7.450 1.00 91.75 95 ILE A C 1
ATOM 746 O O . ILE A 1 95 ? -1.435 -4.138 -6.867 1.00 91.75 95 ILE A O 1
ATOM 750 N N . GLY A 1 96 ? -0.407 -4.788 -8.756 1.00 89.81 96 GLY A N 1
ATOM 751 C CA . GLY A 1 96 ? -1.202 -3.944 -9.632 1.00 89.81 96 GLY A CA 1
ATOM 752 C C . GLY A 1 96 ? -2.507 -4.615 -10.038 1.00 89.81 96 GLY A C 1
ATOM 753 O O . GLY A 1 96 ? -2.580 -5.833 -10.229 1.00 89.81 96 GLY A O 1
ATOM 754 N N . ILE A 1 97 ? -3.559 -3.814 -10.147 1.00 88.25 97 ILE A N 1
ATOM 755 C CA . ILE A 1 97 ? -4.850 -4.195 -10.712 1.00 88.25 97 ILE A CA 1
ATOM 756 C C . ILE A 1 97 ? -5.026 -3.340 -11.955 1.00 88.25 97 ILE A C 1
ATOM 758 O O . ILE A 1 97 ? -5.132 -2.120 -11.863 1.00 88.25 97 ILE A O 1
ATOM 762 N N . ASN A 1 98 ? -5.042 -4.006 -13.109 1.00 87.31 98 ASN A N 1
ATOM 763 C CA . ASN A 1 98 ? -4.965 -3.363 -14.420 1.00 87.31 98 ASN A CA 1
ATOM 764 C C . ASN A 1 98 ? -3.694 -2.519 -14.600 1.00 87.31 98 ASN A C 1
ATOM 766 O O . ASN A 1 98 ? -3.726 -1.593 -15.389 1.00 87.31 98 ASN A O 1
ATOM 770 N N . CYS A 1 99 ? -2.609 -2.815 -13.878 1.00 87.19 99 CYS A N 1
ATOM 771 C CA . CYS A 1 99 ? -1.298 -2.178 -13.999 1.00 87.19 99 CYS A CA 1
ATOM 772 C C . CYS A 1 99 ? -0.184 -3.131 -13.563 1.00 87.19 99 CYS A C 1
ATOM 774 O O . CYS A 1 99 ? -0.430 -4.099 -12.838 1.00 87.19 99 CYS A O 1
ATOM 776 N N . ASP A 1 100 ? 1.036 -2.813 -13.978 1.00 88.25 100 ASP A N 1
ATOM 777 C CA . ASP A 1 100 ? 2.262 -3.401 -13.465 1.00 88.25 100 ASP A CA 1
ATOM 778 C C . ASP A 1 100 ? 2.774 -2.577 -12.289 1.00 88.25 100 ASP A C 1
ATOM 780 O O . ASP A 1 100 ? 2.722 -1.344 -12.289 1.00 88.25 100 ASP A O 1
ATOM 784 N N . VAL A 1 101 ? 3.243 -3.276 -11.259 1.00 89.75 101 VAL A N 1
ATOM 785 C CA . VAL A 1 101 ? 3.669 -2.677 -9.996 1.00 89.75 101 VAL A CA 1
ATOM 786 C C . VAL A 1 101 ? 4.979 -3.290 -9.559 1.00 89.75 101 VAL A C 1
ATOM 788 O O . VAL A 1 101 ? 5.131 -4.513 -9.562 1.00 89.75 101 VAL A O 1
ATOM 791 N N . GLU A 1 102 ? 5.885 -2.436 -9.102 1.00 91.19 102 GLU A N 1
ATOM 792 C CA . GLU A 1 102 ? 7.157 -2.857 -8.533 1.00 91.19 102 GLU A CA 1
ATOM 793 C C . GLU A 1 102 ? 7.412 -2.188 -7.199 1.00 91.19 102 GLU A C 1
ATOM 795 O O . GLU A 1 102 ? 6.897 -1.106 -6.921 1.00 91.19 102 GLU A O 1
ATOM 800 N N . VAL A 1 103 ? 8.200 -2.864 -6.366 1.00 92.88 103 VAL A N 1
ATOM 801 C CA . VAL A 1 103 ? 8.460 -2.447 -4.992 1.00 92.88 103 VAL A CA 1
ATOM 802 C C . VAL A 1 103 ? 9.956 -2.345 -4.766 1.00 92.88 103 VAL A C 1
ATOM 804 O O . VAL A 1 103 ? 10.700 -3.295 -5.025 1.00 92.88 103 VAL A O 1
ATOM 807 N N . TRP A 1 104 ? 10.378 -1.206 -4.235 1.00 91.94 104 TRP A N 1
ATOM 808 C CA . TRP A 1 104 ? 11.774 -0.829 -4.089 1.00 91.94 104 TRP A CA 1
ATOM 809 C C . TRP A 1 104 ? 12.088 -0.504 -2.626 1.00 91.94 104 TRP A C 1
ATOM 811 O O . TRP A 1 104 ? 11.348 0.245 -1.994 1.00 91.94 104 TRP A O 1
ATOM 821 N N . ASP A 1 105 ? 13.170 -1.068 -2.081 1.00 91.50 105 ASP A N 1
ATOM 822 C CA . ASP A 1 105 ? 13.803 -0.553 -0.854 1.00 91.50 105 ASP A CA 1
ATOM 823 C C . ASP A 1 105 ? 14.816 0.502 -1.297 1.00 91.50 105 ASP A C 1
ATOM 825 O O . ASP A 1 105 ? 15.791 0.187 -1.991 1.00 91.50 105 ASP A O 1
ATOM 829 N N . CYS A 1 106 ? 14.532 1.754 -0.963 1.00 88.31 106 CYS A N 1
ATOM 830 C CA . CYS A 1 106 ? 15.349 2.904 -1.296 1.00 88.31 106 CYS A CA 1
ATOM 831 C C . CYS A 1 106 ? 15.955 3.468 -0.017 1.00 88.31 106 CYS A C 1
ATOM 833 O O . CYS A 1 106 ? 15.259 3.722 0.965 1.00 88.31 106 CYS A O 1
ATOM 835 N N . ARG A 1 107 ? 17.266 3.692 -0.041 1.00 86.00 107 ARG A N 1
ATOM 836 C CA . ARG A 1 107 ? 17.992 4.343 1.050 1.00 86.00 107 ARG A CA 1
ATOM 837 C C . ARG A 1 107 ? 18.730 5.543 0.509 1.00 86.00 107 ARG A C 1
ATOM 839 O O . ARG A 1 107 ? 19.474 5.422 -0.464 1.00 86.00 107 ARG A O 1
ATOM 846 N N . GLN A 1 108 ? 18.513 6.681 1.145 1.00 78.12 108 GLN A N 1
ATOM 847 C CA . GLN A 1 108 ? 19.236 7.901 0.843 1.00 78.12 108 GLN A CA 1
ATOM 848 C C . GLN A 1 108 ? 20.639 7.806 1.450 1.00 78.12 108 GLN A C 1
ATOM 850 O O . GLN A 1 108 ? 20.801 7.373 2.592 1.00 78.12 108 GLN A O 1
ATOM 855 N N . VAL A 1 109 ? 21.658 8.164 0.674 1.00 73.19 109 VAL A N 1
ATOM 856 C CA . VAL A 1 109 ? 23.059 8.173 1.098 1.00 73.19 109 VAL A CA 1
ATOM 857 C C . VAL A 1 109 ? 23.651 9.551 0.807 1.00 73.19 109 VAL A C 1
ATOM 859 O O . VAL A 1 109 ? 23.635 10.004 -0.338 1.00 73.19 109 VAL A O 1
ATOM 862 N N . GLY A 1 110 ? 24.195 10.186 1.851 1.00 64.38 110 GLY A N 1
ATOM 863 C CA . GLY A 1 110 ? 24.779 11.534 1.822 1.00 64.38 110 GLY A CA 1
ATOM 864 C C . GLY A 1 110 ? 23.895 12.597 2.490 1.00 64.38 110 GLY A C 1
ATOM 865 O O . GLY A 1 110 ? 22.675 12.452 2.528 1.00 64.38 110 GLY A O 1
ATOM 866 N N . GLU A 1 111 ? 24.516 13.652 3.028 1.00 56.31 111 GLU A N 1
ATOM 867 C CA . GLU A 1 111 ? 23.823 14.872 3.469 1.00 56.31 111 GLU A CA 1
ATOM 868 C C . GLU A 1 111 ? 23.660 15.835 2.289 1.00 56.31 111 GLU A C 1
ATOM 870 O O . GLU A 1 111 ? 24.568 15.991 1.472 1.00 56.31 111 GLU A O 1
ATOM 875 N N . THR A 1 112 ? 22.509 16.501 2.203 1.00 53.75 112 THR A N 1
ATOM 876 C CA . THR A 1 112 ? 22.267 17.545 1.205 1.00 53.75 112 THR A CA 1
ATOM 877 C C . THR A 1 112 ? 23.117 18.770 1.544 1.00 53.75 112 THR A C 1
ATOM 879 O O . THR A 1 112 ? 22.731 19.584 2.382 1.00 53.75 112 THR A O 1
ATOM 882 N N . VAL A 1 113 ? 24.269 18.930 0.894 1.00 48.78 113 VAL A N 1
ATOM 883 C CA . VAL A 1 113 ? 25.084 20.147 0.994 1.00 48.78 113 VAL A CA 1
ATOM 884 C C . VAL A 1 113 ? 25.127 20.804 -0.383 1.00 48.78 113 VAL A C 1
ATOM 886 O O . VAL A 1 113 ? 25.564 20.194 -1.349 1.00 48.78 113 VAL A O 1
ATOM 889 N N . LEU A 1 114 ? 24.635 22.045 -0.468 1.00 44.22 114 LEU A N 1
ATOM 890 C CA . LEU A 1 114 ? 24.841 22.971 -1.595 1.00 44.22 114 LEU A CA 1
ATOM 891 C C . LEU A 1 114 ? 24.677 22.359 -3.006 1.00 44.22 114 LEU A C 1
ATOM 893 O O . LEU A 1 114 ? 25.599 22.373 -3.814 1.00 44.22 114 LEU A O 1
ATOM 897 N N . GLY A 1 115 ? 23.469 21.898 -3.338 1.00 53.47 115 GLY A N 1
ATOM 898 C CA . GLY A 1 115 ? 23.075 21.659 -4.735 1.00 53.47 115 GLY A CA 1
ATOM 899 C C . GLY A 1 115 ? 23.458 20.305 -5.341 1.00 53.47 115 GLY A C 1
ATOM 900 O O . GLY A 1 115 ? 23.077 20.052 -6.482 1.00 53.47 115 GLY A O 1
ATOM 901 N N . GLU A 1 116 ? 24.124 19.409 -4.608 1.00 52.31 116 GLU A N 1
ATOM 902 C CA . GLU A 1 116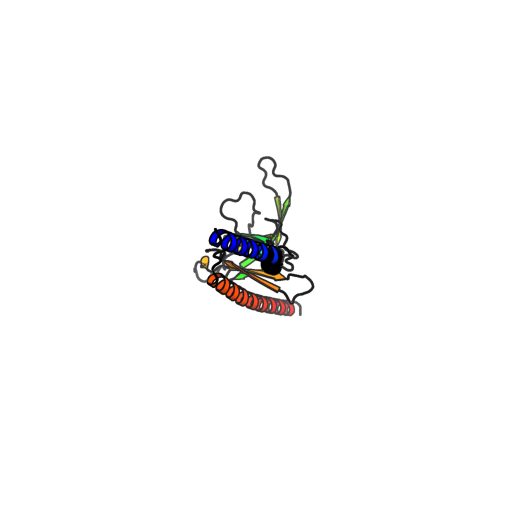 ? 24.291 18.018 -5.046 1.00 52.31 116 GLU A CA 1
ATOM 903 C C . GLU A 1 116 ? 23.092 17.161 -4.609 1.00 52.31 116 GLU A C 1
ATOM 905 O O . GLU A 1 116 ? 22.729 17.103 -3.431 1.00 52.31 116 GLU A O 1
ATOM 910 N N . GLN A 1 117 ? 22.439 16.508 -5.579 1.00 55.75 117 GLN A N 1
ATOM 911 C CA . GLN A 1 117 ? 21.349 15.573 -5.309 1.00 55.75 117 GLN A CA 1
ATOM 912 C C . GLN A 1 117 ? 21.855 14.412 -4.448 1.00 55.75 117 GLN A C 1
ATOM 914 O O . GLN A 1 117 ? 22.858 13.769 -4.759 1.00 55.75 117 GLN A O 1
ATOM 919 N N . THR A 1 118 ? 21.116 14.094 -3.388 1.00 60.09 118 THR A N 1
ATOM 920 C CA . THR A 1 118 ? 21.381 12.911 -2.570 1.00 60.09 118 THR A CA 1
ATOM 921 C C . THR A 1 118 ? 21.333 11.644 -3.414 1.00 60.09 118 THR A C 1
ATOM 923 O O . THR A 1 118 ? 20.372 11.414 -4.153 1.00 60.09 118 THR A O 1
ATOM 926 N N . LYS A 1 119 ? 22.348 10.792 -3.272 1.00 74.50 119 LYS A N 1
ATOM 927 C CA . LYS A 1 119 ? 22.425 9.527 -3.997 1.00 74.50 119 LYS A CA 1
ATOM 928 C C . LYS A 1 119 ? 21.494 8.505 -3.349 1.00 74.50 119 LYS A C 1
ATOM 930 O O . LYS A 1 119 ? 21.519 8.313 -2.136 1.00 74.50 119 LYS A O 1
ATOM 935 N N . TRP A 1 120 ? 20.706 7.807 -4.158 1.00 78.81 120 TRP A N 1
ATOM 936 C CA . TRP A 1 120 ? 19.826 6.739 -3.687 1.00 78.81 120 TRP A CA 1
ATOM 937 C C . TRP A 1 120 ? 20.427 5.366 -3.980 1.00 78.81 120 TRP A C 1
ATOM 939 O O . TRP A 1 120 ? 20.858 5.086 -5.098 1.00 78.81 120 TRP A O 1
ATOM 949 N N . ILE A 1 121 ? 20.419 4.482 -2.984 1.00 84.81 121 ILE A N 1
ATOM 950 C CA . ILE A 1 121 ? 20.599 3.043 -3.192 1.00 84.81 121 ILE A CA 1
ATOM 951 C C . ILE A 1 121 ? 19.210 2.441 -3.345 1.00 84.81 121 ILE A C 1
ATOM 953 O O . ILE A 1 121 ? 18.404 2.524 -2.422 1.00 84.81 121 ILE A O 1
ATOM 957 N N . MET A 1 122 ? 18.932 1.841 -4.501 1.00 86.62 122 MET A N 1
ATOM 958 C CA . MET A 1 122 ? 17.609 1.331 -4.857 1.00 86.62 122 MET A CA 1
ATOM 959 C C . MET A 1 122 ? 17.693 -0.160 -5.158 1.00 86.62 122 MET A C 1
ATOM 961 O O . MET A 1 122 ? 18.450 -0.581 -6.028 1.00 86.62 122 MET A O 1
ATOM 965 N N . THR A 1 123 ? 16.902 -0.965 -4.455 1.00 88.31 123 THR A N 1
ATOM 966 C CA . THR A 1 123 ? 16.823 -2.412 -4.692 1.00 88.31 123 THR A CA 1
ATOM 967 C C . THR A 1 123 ? 15.384 -2.799 -4.985 1.00 88.31 123 THR A C 1
ATOM 969 O O . THR A 1 123 ? 14.518 -2.589 -4.139 1.00 88.31 123 THR A O 1
ATOM 972 N N . ASN A 1 124 ? 15.114 -3.389 -6.155 1.00 87.62 124 ASN A N 1
ATOM 973 C CA . ASN A 1 124 ? 13.808 -3.995 -6.415 1.00 87.62 124 ASN A CA 1
ATOM 974 C C . ASN A 1 124 ? 13.689 -5.253 -5.556 1.00 87.62 124 ASN A C 1
ATOM 976 O O . ASN A 1 124 ? 14.404 -6.232 -5.764 1.00 87.62 124 ASN A O 1
ATOM 980 N N . THR A 1 125 ? 12.823 -5.206 -4.553 1.00 85.12 125 THR A N 1
ATOM 981 C CA . THR A 1 125 ? 12.676 -6.296 -3.586 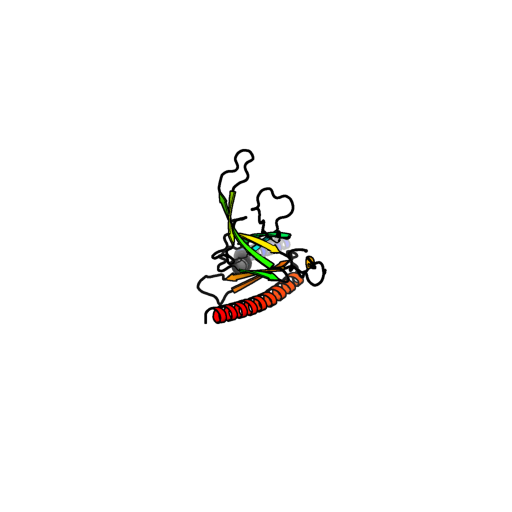1.00 85.12 125 THR A CA 1
ATOM 982 C C . THR A 1 125 ? 11.515 -7.217 -3.936 1.00 85.12 125 THR A C 1
ATOM 984 O O . THR A 1 125 ? 11.465 -8.345 -3.446 1.00 85.12 125 THR A O 1
ATOM 987 N N . GLY A 1 126 ? 10.539 -6.742 -4.722 1.00 85.00 126 GLY A N 1
ATOM 988 C CA . GLY A 1 126 ? 9.265 -7.420 -5.011 1.00 85.00 126 GLY A CA 1
ATOM 989 C C . GLY A 1 126 ? 8.370 -7.684 -3.784 1.00 85.00 126 GLY A C 1
ATOM 990 O O . GLY A 1 126 ? 7.169 -7.923 -3.916 1.00 85.00 126 GLY A O 1
ATOM 991 N N . ARG A 1 127 ? 8.938 -7.640 -2.576 1.00 87.12 127 ARG A N 1
ATOM 992 C CA . ARG A 1 127 ? 8.309 -7.880 -1.283 1.00 87.12 127 ARG A CA 1
ATOM 993 C C . ARG A 1 127 ? 9.092 -7.140 -0.205 1.00 87.12 127 ARG A C 1
ATOM 995 O O . ARG A 1 127 ? 10.306 -7.274 -0.098 1.00 87.12 127 ARG A O 1
ATOM 1002 N N . ILE A 1 128 ? 8.363 -6.501 0.697 1.00 91.75 128 ILE A N 1
ATOM 1003 C CA . ILE A 1 128 ? 8.918 -5.868 1.888 1.00 91.75 128 ILE A CA 1
ATOM 1004 C C . ILE A 1 128 ? 8.832 -6.865 3.049 1.00 91.75 128 ILE A C 1
ATOM 1006 O O . ILE A 1 128 ? 7.768 -7.417 3.350 1.00 91.75 128 ILE A O 1
ATOM 1010 N N . VAL A 1 129 ? 9.963 -7.136 3.701 1.00 89.88 129 VAL A N 1
ATOM 1011 C CA . VAL A 1 129 ? 10.020 -8.066 4.844 1.00 89.88 129 VAL A CA 1
ATOM 1012 C C . VAL A 1 129 ? 9.187 -7.532 6.005 1.00 89.88 129 VAL A C 1
ATOM 1014 O O . VAL A 1 129 ? 8.339 -8.255 6.534 1.00 89.88 129 VAL A O 1
ATOM 1017 N N . GLU A 1 130 ? 9.387 -6.261 6.330 1.00 91.62 130 GLU A N 1
ATOM 1018 C CA . GLU A 1 130 ? 8.647 -5.516 7.334 1.00 91.62 130 GLU A CA 1
ATOM 1019 C C . GLU A 1 130 ? 8.483 -4.070 6.875 1.00 91.62 130 GLU A C 1
ATOM 1021 O O . GLU A 1 130 ? 9.464 -3.402 6.553 1.00 91.62 130 GLU A O 1
ATOM 1026 N N . LEU A 1 131 ? 7.237 -3.612 6.822 1.00 91.75 131 LEU A N 1
ATOM 1027 C CA . LEU A 1 131 ? 6.904 -2.239 6.492 1.00 91.75 131 LEU A CA 1
ATOM 1028 C C . LEU A 1 131 ? 7.011 -1.390 7.757 1.00 91.75 131 LEU A C 1
ATOM 1030 O O . LEU A 1 131 ? 6.252 -1.571 8.714 1.00 91.75 131 LEU A O 1
ATOM 1034 N N . THR A 1 132 ? 7.969 -0.473 7.742 1.00 87.38 132 THR A N 1
ATOM 1035 C CA . THR A 1 132 ? 8.216 0.481 8.821 1.00 87.38 132 THR A CA 1
ATOM 1036 C C . THR A 1 132 ? 7.295 1.700 8.683 1.00 87.38 132 THR A C 1
ATOM 1038 O O . THR A 1 132 ? 6.564 1.854 7.703 1.00 87.38 132 THR A O 1
ATOM 1041 N N . ASN A 1 133 ? 7.307 2.569 9.690 1.00 85.00 133 ASN A N 1
ATOM 1042 C CA . ASN A 1 133 ? 6.695 3.900 9.632 1.00 85.00 133 ASN A CA 1
ATOM 1043 C C . ASN A 1 133 ? 7.606 4.944 8.950 1.00 85.00 133 ASN A C 1
ATOM 1045 O O . ASN A 1 133 ? 7.243 6.113 8.865 1.00 85.00 133 ASN A O 1
ATOM 1049 N N . GLU A 1 134 ? 8.791 4.532 8.493 1.00 84.19 134 GLU A N 1
ATOM 1050 C CA . GLU A 1 134 ? 9.758 5.390 7.819 1.00 84.19 134 GLU A CA 1
ATOM 1051 C C . GLU A 1 134 ? 9.210 5.796 6.449 1.00 84.19 134 GLU A C 1
ATOM 1053 O O . GLU A 1 134 ? 8.965 4.958 5.577 1.00 84.19 134 GLU A O 1
ATOM 1058 N N . THR A 1 135 ? 8.981 7.094 6.274 1.00 82.38 135 THR A N 1
ATOM 1059 C CA . THR A 1 135 ? 8.515 7.635 4.994 1.00 82.38 135 THR A CA 1
ATOM 1060 C C . THR A 1 135 ? 9.631 7.569 3.955 1.00 82.38 135 THR A C 1
ATOM 1062 O O . THR A 1 135 ? 10.807 7.589 4.301 1.00 82.38 135 THR A O 1
ATOM 1065 N N . MET A 1 136 ? 9.266 7.465 2.673 1.00 83.12 136 MET A N 1
ATOM 1066 C CA . MET A 1 136 ? 10.218 7.499 1.549 1.00 83.12 136 MET A CA 1
ATOM 1067 C C . MET A 1 136 ? 11.316 6.416 1.562 1.00 83.12 136 MET A C 1
ATOM 1069 O O . MET A 1 136 ? 12.293 6.522 0.823 1.00 83.12 136 MET A O 1
ATOM 1073 N N . ARG A 1 137 ? 11.142 5.339 2.334 1.00 89.75 137 ARG A N 1
ATOM 1074 C CA . ARG A 1 137 ? 12.009 4.157 2.258 1.00 89.75 137 ARG A CA 1
ATOM 1075 C C . ARG A 1 137 ? 11.511 3.136 1.246 1.00 89.75 137 ARG A C 1
ATOM 1077 O O . ARG A 1 137 ? 12.262 2.690 0.387 1.00 89.75 137 ARG A O 1
ATOM 1084 N N . PHE A 1 138 ? 10.239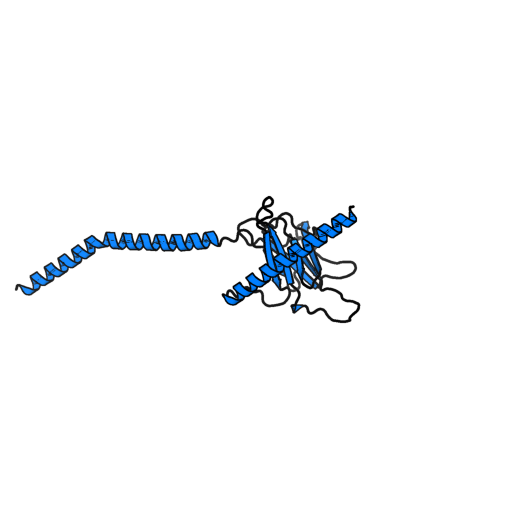 2.755 1.338 1.00 92.75 138 PHE A N 1
ATOM 1085 C CA . PHE A 1 138 ? 9.663 1.742 0.459 1.00 92.75 138 PHE A CA 1
ATOM 1086 C C . PHE A 1 138 ? 8.856 2.392 -0.652 1.00 92.75 138 PHE A C 1
ATOM 1088 O O . PHE A 1 138 ? 7.754 2.888 -0.420 1.00 92.75 138 PHE A O 1
ATOM 1095 N N . TRP A 1 139 ? 9.395 2.370 -1.864 1.00 92.31 139 TRP A N 1
ATOM 1096 C CA . TRP A 1 139 ? 8.772 2.989 -3.025 1.00 92.31 139 TRP A CA 1
ATOM 1097 C C . TRP A 1 139 ? 8.016 1.975 -3.866 1.00 92.31 139 TRP A C 1
ATOM 1099 O O . TRP A 1 139 ? 8.391 0.805 -3.966 1.00 92.31 139 TRP A O 1
ATOM 1109 N N . VAL A 1 140 ? 6.944 2.448 -4.484 1.00 91.94 140 VAL A N 1
ATOM 1110 C CA . VAL A 1 140 ? 6.115 1.697 -5.411 1.00 91.94 140 VAL A CA 1
ATOM 1111 C C . VAL A 1 140 ? 6.047 2.465 -6.718 1.00 91.94 140 VAL A C 1
ATOM 1113 O O . VAL A 1 140 ? 5.606 3.615 -6.750 1.00 91.94 140 VAL A O 1
ATOM 1116 N N . THR A 1 141 ? 6.468 1.815 -7.795 1.00 91.00 141 THR A N 1
ATOM 1117 C CA . THR A 1 141 ? 6.305 2.328 -9.155 1.00 91.00 141 THR A CA 1
ATOM 1118 C C . THR A 1 141 ? 5.141 1.611 -9.818 1.00 91.00 141 THR A C 1
ATOM 1120 O O . THR A 1 141 ? 4.983 0.397 -9.674 1.00 91.00 141 THR A O 1
ATOM 1123 N N . VAL A 1 142 ? 4.307 2.366 -10.529 1.00 89.12 142 VAL A N 1
ATOM 1124 C CA . VAL A 1 142 ? 3.121 1.857 -11.216 1.00 89.12 142 VAL A CA 1
ATOM 1125 C C . VAL A 1 142 ? 3.210 2.218 -12.687 1.00 89.12 142 VAL A C 1
ATOM 1127 O O . VAL A 1 142 ? 3.349 3.385 -13.058 1.00 89.12 142 VAL A O 1
ATOM 1130 N N . THR A 1 143 ? 3.099 1.197 -13.526 1.00 88.00 143 THR A N 1
ATOM 1131 C CA . THR A 1 143 ? 3.126 1.332 -14.979 1.00 88.00 143 THR A CA 1
ATOM 1132 C C . THR A 1 143 ? 1.813 0.788 -15.538 1.00 88.00 143 THR A C 1
ATOM 1134 O O . THR A 1 143 ? 1.451 -0.349 -15.234 1.00 88.00 143 THR A O 1
ATOM 1137 N N . PRO A 1 144 ? 1.047 1.570 -16.314 1.00 83.69 144 PRO A N 1
ATOM 1138 C CA . PRO A 1 144 ? -0.122 1.055 -17.010 1.00 83.69 144 PRO A CA 1
ATOM 1139 C C . PRO A 1 144 ? 0.271 -0.085 -17.965 1.00 83.69 144 PRO A C 1
ATOM 1141 O O . PRO A 1 144 ? 1.377 -0.073 -18.511 1.00 83.69 144 PRO A O 1
ATOM 1144 N N . PRO A 1 145 ? -0.618 -1.062 -18.194 1.00 76.44 145 PRO A N 1
ATOM 1145 C CA . PRO A 1 145 ? -0.339 -2.186 -19.063 1.00 76.44 145 PRO A CA 1
ATOM 1146 C C . PRO A 1 145 ? -0.197 -1.649 -20.483 1.00 76.44 145 PRO A C 1
ATOM 1148 O O . PRO A 1 145 ? -1.075 -0.946 -20.985 1.00 76.44 145 PRO A O 1
ATOM 1151 N N . ARG A 1 146 ? 0.926 -1.961 -21.128 1.00 65.69 146 ARG A N 1
ATOM 1152 C CA . ARG A 1 146 ? 1.134 -1.629 -22.535 1.00 65.69 146 ARG A CA 1
ATOM 1153 C C . ARG A 1 146 ? 0.546 -2.742 -23.381 1.00 65.69 146 ARG A C 1
ATOM 1155 O O . ARG A 1 146 ? 1.136 -3.812 -23.476 1.00 65.69 146 ARG A O 1
ATOM 1162 N N . ASP A 1 147 ? -0.592 -2.480 -24.009 1.00 60.53 147 ASP A N 1
ATOM 1163 C CA . ASP A 1 147 ? -1.067 -3.321 -25.101 1.00 60.53 147 ASP A CA 1
ATOM 1164 C C . ASP A 1 147 ? -0.659 -2.663 -26.423 1.00 60.53 147 ASP A C 1
ATOM 1166 O O . ASP A 1 147 ? -1.436 -1.962 -27.068 1.00 60.53 147 ASP A O 1
ATOM 1170 N N . SER A 1 148 ? 0.608 -2.854 -26.811 1.00 54.84 148 SER A N 1
ATOM 1171 C CA . SER A 1 148 ? 1.174 -2.294 -28.050 1.00 54.84 148 SER A CA 1
ATOM 1172 C C . SER A 1 148 ? 0.494 -2.816 -29.319 1.00 54.84 148 SER A C 1
ATOM 1174 O O . SER A 1 148 ? 0.783 -2.340 -30.409 1.00 54.84 148 SER A O 1
ATOM 1176 N N . SER A 1 149 ? -0.385 -3.812 -29.184 1.00 57.75 149 SER A N 1
ATOM 1177 C CA . SER A 1 149 ? -1.108 -4.438 -30.285 1.00 57.75 149 SER A CA 1
ATOM 1178 C C . SER A 1 149 ? -2.440 -3.763 -30.623 1.00 57.75 149 SER A C 1
ATOM 1180 O O . SER A 1 149 ? -3.039 -4.105 -31.642 1.00 57.75 149 SER A O 1
ATOM 1182 N N . ARG A 1 150 ? -2.941 -2.853 -29.772 1.00 58.34 150 ARG A N 1
ATOM 1183 C CA . ARG A 1 150 ? -4.321 -2.352 -29.882 1.00 58.34 150 ARG A CA 1
ATOM 1184 C C . ARG A 1 150 ? -4.481 -0.840 -29.976 1.00 58.34 150 ARG A C 1
ATOM 1186 O O . ARG A 1 150 ? -5.616 -0.425 -30.164 1.00 58.34 150 ARG A O 1
ATOM 1193 N N . ASP A 1 151 ? -3.426 -0.032 -29.850 1.00 57.66 151 ASP A N 1
ATOM 1194 C CA . ASP A 1 151 ? -3.515 1.446 -29.817 1.00 57.66 151 ASP A CA 1
ATOM 1195 C C . ASP A 1 151 ? -4.635 1.977 -28.892 1.00 57.66 151 ASP A C 1
ATOM 1197 O O . ASP A 1 151 ? -5.200 3.049 -29.101 1.00 57.66 151 ASP A O 1
ATOM 1201 N N . ILE A 1 152 ? -4.990 1.215 -27.852 1.00 62.59 152 ILE A N 1
ATOM 1202 C CA . ILE A 1 152 ? -5.964 1.636 -26.849 1.00 62.59 152 ILE A CA 1
ATOM 1203 C C . ILE A 1 152 ? -5.172 2.239 -25.704 1.00 62.59 152 ILE A C 1
ATOM 1205 O O . ILE A 1 152 ? -4.430 1.542 -25.008 1.00 62.59 152 ILE A O 1
ATOM 1209 N N . GLU A 1 153 ? -5.356 3.537 -25.502 1.00 69.81 153 GLU A N 1
ATOM 1210 C CA . GLU A 1 153 ? -4.789 4.228 -24.358 1.00 69.81 153 GLU A CA 1
ATOM 1211 C C . GLU A 1 153 ? -5.370 3.624 -23.062 1.00 69.81 153 GLU A C 1
ATOM 1213 O O . GLU A 1 153 ? -6.591 3.442 -22.948 1.00 69.81 153 GLU A O 1
ATOM 1218 N N . PRO A 1 154 ? -4.527 3.235 -22.090 1.00 73.19 154 PRO A N 1
ATOM 1219 C CA . PRO A 1 154 ? -5.005 2.590 -20.880 1.00 73.19 154 PRO A CA 1
ATOM 1220 C C . PRO A 1 154 ? -5.851 3.568 -20.061 1.00 73.19 154 PRO A C 1
ATOM 1222 O O . PRO A 1 154 ? -5.426 4.680 -19.757 1.00 73.19 154 PRO A O 1
ATOM 1225 N N . ASP A 1 155 ? -7.041 3.131 -19.646 1.00 81.56 155 ASP A N 1
ATOM 1226 C CA . ASP A 1 155 ? -7.908 3.920 -18.770 1.00 81.56 155 ASP A CA 1
ATOM 1227 C C . ASP A 1 155 ? -7.284 4.039 -17.372 1.00 81.56 155 ASP A C 1
ATOM 1229 O O . ASP A 1 155 ? -7.430 3.161 -16.512 1.00 81.56 155 ASP A O 1
ATOM 1233 N N . LEU A 1 156 ? -6.580 5.150 -17.152 1.00 81.62 156 LEU A N 1
ATOM 1234 C CA . LEU A 1 156 ? -5.807 5.401 -15.940 1.00 81.62 156 LEU A CA 1
ATOM 1235 C C . LEU A 1 156 ? -6.688 5.470 -14.673 1.00 81.62 156 LEU A C 1
ATOM 1237 O O . LEU A 1 156 ? -6.198 5.250 -13.566 1.00 81.62 156 LEU A O 1
ATOM 1241 N N . THR A 1 157 ? -7.997 5.719 -14.811 1.00 82.25 157 THR A N 1
ATOM 1242 C CA . THR A 1 157 ? -8.942 5.769 -13.676 1.00 82.25 157 THR A CA 1
ATOM 1243 C C . THR A 1 157 ? -9.253 4.392 -13.089 1.00 82.25 157 THR A C 1
ATOM 1245 O O . THR A 1 157 ? -9.771 4.285 -11.976 1.00 82.25 157 THR A O 1
ATOM 1248 N N . LYS A 1 158 ? -8.928 3.320 -13.821 1.00 84.88 158 LYS A N 1
ATOM 1249 C CA . LYS A 1 158 ? -9.154 1.927 -13.410 1.00 84.88 158 LYS A CA 1
ATOM 1250 C C . LYS A 1 158 ? -7.929 1.268 -12.781 1.00 84.88 158 LYS A C 1
ATOM 1252 O O . LYS A 1 158 ? -8.000 0.081 -12.448 1.00 84.88 158 LYS A O 1
ATOM 1257 N N . LEU A 1 159 ? -6.819 1.994 -12.660 1.00 87.31 159 LEU A N 1
ATOM 1258 C CA . LEU A 1 159 ? -5.596 1.478 -12.058 1.00 87.31 159 LEU A CA 1
ATOM 1259 C C . LEU A 1 159 ? -5.739 1.502 -10.538 1.00 87.31 159 LEU A C 1
ATOM 1261 O O . LEU A 1 159 ? -6.017 2.541 -9.933 1.00 87.31 159 LEU A O 1
ATOM 1265 N N . GLU A 1 160 ? -5.518 0.353 -9.910 1.00 89.88 160 GLU A N 1
ATOM 1266 C CA . GLU A 1 160 ? -5.534 0.239 -8.454 1.00 89.88 160 GLU A CA 1
ATOM 1267 C C . GLU A 1 160 ? -4.292 -0.509 -7.961 1.00 89.88 160 GLU A C 1
ATOM 1269 O O . GLU A 1 160 ? -3.814 -1.461 -8.580 1.00 89.88 160 GLU A O 1
ATOM 1274 N N . LEU A 1 161 ? -3.798 -0.102 -6.796 1.00 91.56 161 LEU A N 1
ATOM 1275 C CA . LEU A 1 161 ? -2.743 -0.778 -6.057 1.00 91.56 161 LEU A CA 1
ATOM 1276 C C . LEU A 1 161 ? -3.359 -1.628 -4.950 1.00 91.56 161 LEU A C 1
ATOM 1278 O O . LEU A 1 161 ? -3.982 -1.113 -4.025 1.00 91.56 161 LEU A O 1
ATOM 1282 N N . GLY A 1 162 ? -3.156 -2.937 -5.009 1.00 93.50 162 GLY A N 1
ATOM 1283 C CA . GLY A 1 162 ? -3.480 -3.848 -3.919 1.00 93.50 162 GLY A CA 1
ATOM 1284 C C . GLY A 1 162 ? -2.271 -4.095 -3.028 1.00 93.50 162 GLY A C 1
ATOM 1285 O O . GLY A 1 162 ? -1.254 -4.587 -3.503 1.00 93.50 162 GLY A O 1
ATOM 1286 N N . VAL A 1 163 ? -2.390 -3.839 -1.730 1.00 94.12 163 VAL A N 1
ATOM 1287 C CA . VAL A 1 163 ? -1.336 -4.124 -0.749 1.00 94.12 163 VAL A CA 1
ATOM 1288 C C . VAL A 1 163 ? -1.800 -5.248 0.162 1.00 94.12 163 VAL A C 1
ATOM 1290 O O . VAL A 1 163 ? -2.820 -5.123 0.831 1.00 94.12 163 VAL A O 1
ATOM 1293 N N . HIS A 1 164 ? -1.051 -6.346 0.189 1.00 93.81 164 HIS A N 1
ATOM 1294 C CA . HIS A 1 164 ? -1.249 -7.486 1.084 1.00 93.81 164 HIS A CA 1
ATOM 1295 C C . HIS A 1 164 ? -0.181 -7.481 2.180 1.00 93.81 164 HIS A C 1
ATOM 1297 O O . HIS A 1 164 ? 0.987 -7.269 1.872 1.00 93.81 164 HIS A O 1
ATOM 1303 N N . TRP A 1 165 ? -0.538 -7.803 3.425 1.00 92.50 165 TRP A N 1
ATOM 1304 C CA . TRP A 1 165 ? 0.420 -7.976 4.526 1.00 92.50 165 TRP A CA 1
ATOM 1305 C C . TRP A 1 165 ? -0.059 -9.006 5.549 1.00 92.50 165 TRP A C 1
ATOM 1307 O O . TRP A 1 165 ? -1.225 -9.397 5.561 1.00 92.50 165 TRP A O 1
ATOM 1317 N N . VAL A 1 166 ? 0.831 -9.439 6.441 1.00 88.00 166 VAL A N 1
ATOM 1318 C CA . VAL A 1 166 ? 0.479 -10.243 7.621 1.00 88.00 166 VAL A CA 1
ATOM 1319 C C . VAL A 1 166 ? 0.846 -9.487 8.893 1.00 88.00 166 VAL A C 1
ATOM 1321 O O . VAL A 1 166 ? 1.883 -8.830 8.951 1.00 88.00 166 VAL A O 1
ATOM 1324 N N . SER A 1 167 ? 0.013 -9.590 9.930 1.00 79.50 167 SER A N 1
ATOM 1325 C CA . SER A 1 167 ? 0.267 -8.922 11.218 1.00 79.50 167 SER A CA 1
ATOM 1326 C C . SER A 1 167 ? 1.290 -9.646 12.102 1.00 79.50 167 SER A C 1
ATOM 1328 O O . SER A 1 167 ? 1.722 -9.130 13.128 1.00 79.50 167 SER A O 1
ATOM 1330 N N . SER A 1 168 ? 1.699 -10.859 11.720 1.00 73.44 168 SER A N 1
ATOM 1331 C CA . SER A 1 168 ? 2.731 -11.632 12.408 1.00 73.44 168 SER A CA 1
ATOM 1332 C C . SER A 1 168 ? 3.463 -12.535 11.411 1.00 73.44 168 SER A C 1
ATOM 1334 O O . SER A 1 168 ? 2.800 -13.185 10.596 1.00 73.44 168 SER A O 1
ATOM 1336 N N . PRO A 1 169 ? 4.805 -12.638 11.482 1.00 65.50 169 PRO A N 1
ATOM 1337 C CA . PRO A 1 169 ? 5.593 -13.415 10.528 1.00 65.50 169 PRO A CA 1
ATOM 1338 C C . PRO A 1 169 ? 5.326 -14.924 10.630 1.00 65.50 169 PRO A C 1
ATOM 1340 O O . PRO A 1 169 ? 5.493 -15.643 9.650 1.00 65.50 169 PRO A O 1
ATOM 1343 N N . THR A 1 170 ? 4.861 -15.407 11.788 1.00 58.25 170 THR A N 1
ATOM 1344 C CA . THR A 1 170 ? 4.615 -16.835 12.055 1.00 58.25 170 THR A CA 1
ATOM 1345 C C . THR A 1 170 ? 3.156 -17.250 11.865 1.00 58.25 170 THR A C 1
ATOM 1347 O O . THR A 1 170 ? 2.845 -18.440 11.856 1.00 58.25 170 THR A O 1
ATOM 1350 N N . ARG A 1 171 ? 2.228 -16.297 11.687 1.00 55.84 171 ARG A N 1
ATOM 1351 C CA . ARG A 1 171 ? 0.787 -16.571 11.547 1.00 55.84 171 ARG A CA 1
ATOM 1352 C C . ARG A 1 171 ? 0.259 -16.115 10.191 1.00 55.84 171 ARG A C 1
ATOM 1354 O O . ARG A 1 171 ? -0.496 -15.152 10.090 1.00 55.84 171 ARG A O 1
ATOM 1361 N N . LEU A 1 172 ? 0.550 -16.911 9.161 1.00 56.06 172 LEU A N 1
ATOM 1362 C CA . LEU A 1 172 ? 0.030 -16.741 7.794 1.00 56.06 172 LEU A CA 1
ATOM 1363 C C . LEU A 1 172 ? -1.513 -16.706 7.701 1.00 56.06 172 LEU A C 1
ATOM 1365 O O . LEU A 1 172 ? -2.053 -16.278 6.689 1.00 56.06 172 LEU A O 1
ATOM 1369 N N . ARG A 1 173 ? -2.242 -17.135 8.745 1.00 56.28 173 ARG A N 1
ATOM 1370 C CA . ARG A 1 173 ? -3.718 -17.179 8.766 1.00 56.28 173 ARG A CA 1
ATOM 1371 C C . ARG A 1 173 ? -4.400 -15.829 9.026 1.00 56.28 173 ARG A C 1
ATOM 1373 O O . ARG A 1 173 ? -5.623 -15.763 8.953 1.00 56.28 173 ARG A O 1
ATOM 1380 N N . ARG A 1 174 ? -3.652 -14.770 9.355 1.00 74.00 174 ARG A N 1
ATOM 1381 C CA . ARG A 1 174 ? -4.189 -13.405 9.517 1.00 74.00 174 ARG A CA 1
ATOM 1382 C C . ARG A 1 174 ? -3.530 -12.446 8.530 1.00 74.00 174 ARG A C 1
ATOM 1384 O O . ARG A 1 174 ? -2.919 -11.453 8.917 1.00 74.00 174 ARG A O 1
ATOM 1391 N N . CYS A 1 175 ? -3.638 -12.782 7.251 1.00 87.00 175 CYS A N 1
ATOM 1392 C CA . CYS A 1 175 ? -3.359 -11.839 6.183 1.00 87.00 175 CYS A CA 1
ATOM 1393 C C . CYS A 1 175 ? -4.433 -10.752 6.116 1.00 87.00 175 CYS A C 1
ATOM 1395 O O . CYS A 1 175 ? -5.605 -10.958 6.448 1.00 87.00 175 CYS A O 1
ATOM 1397 N N . ARG A 1 176 ? -4.005 -9.577 5.680 1.00 89.06 176 ARG A N 1
ATOM 1398 C CA . ARG A 1 176 ? -4.818 -8.393 5.453 1.00 89.06 176 ARG A CA 1
ATOM 1399 C C . ARG A 1 176 ? -4.515 -7.861 4.065 1.00 89.06 176 ARG A C 1
ATOM 1401 O O . ARG A 1 176 ? -3.484 -8.179 3.471 1.00 89.06 176 ARG A O 1
ATOM 1408 N N . TYR A 1 177 ? -5.447 -7.074 3.553 1.00 91.06 177 TYR A N 1
ATOM 1409 C CA . TYR A 1 177 ? -5.367 -6.551 2.208 1.00 91.06 177 TYR A CA 1
ATOM 1410 C C . TYR A 1 177 ? -6.135 -5.242 2.097 1.00 91.06 177 TYR A C 1
ATOM 1412 O O . TYR A 1 177 ? -7.207 -5.115 2.692 1.00 91.06 177 TYR A O 1
ATOM 1420 N N . ARG A 1 178 ? -5.599 -4.303 1.320 1.00 90.75 178 ARG A N 1
ATOM 1421 C CA . ARG A 1 178 ? -6.229 -3.014 1.046 1.00 90.75 178 ARG A CA 1
ATOM 1422 C C . ARG A 1 178 ? -5.963 -2.579 -0.387 1.00 90.75 178 ARG A C 1
ATOM 1424 O O . ARG A 1 178 ? -4.845 -2.735 -0.873 1.00 90.75 178 ARG A O 1
ATOM 1431 N N . GLN A 1 179 ? -6.988 -2.044 -1.043 1.00 90.88 179 GLN A N 1
ATOM 1432 C CA . GLN A 1 179 ? -6.875 -1.438 -2.369 1.00 90.88 179 GLN A CA 1
ATOM 1433 C C . GLN A 1 179 ? -6.852 0.083 -2.293 1.00 90.88 179 GLN A C 1
ATOM 1435 O O . GLN A 1 179 ? -7.675 0.702 -1.613 1.00 90.88 179 GLN A O 1
ATOM 1440 N N . PHE A 1 180 ? -5.925 0.667 -3.044 1.00 87.88 180 PHE A N 1
ATOM 1441 C CA . PHE A 1 180 ? -5.763 2.100 -3.226 1.00 87.88 180 PHE A CA 1
ATOM 1442 C C . PHE A 1 180 ? -6.017 2.428 -4.699 1.00 87.88 180 PHE A C 1
ATOM 1444 O O . PHE A 1 180 ? -5.317 1.887 -5.556 1.00 87.88 180 PHE A O 1
ATOM 1451 N N . PRO A 1 181 ? -7.014 3.263 -5.029 1.00 85.50 181 PRO A N 1
ATOM 1452 C CA . PRO A 1 181 ? -7.112 3.801 -6.380 1.00 85.50 181 PRO A CA 1
ATOM 1453 C C . PRO A 1 181 ? -5.889 4.686 -6.657 1.00 85.50 181 PRO A C 1
ATOM 1455 O O . PRO A 1 181 ? -5.512 5.473 -5.792 1.00 85.50 181 PRO A O 1
ATOM 1458 N N . ILE A 1 182 ? -5.266 4.541 -7.831 1.00 83.44 182 ILE A N 1
ATOM 1459 C CA . ILE A 1 182 ? -4.119 5.377 -8.229 1.00 83.44 182 ILE A CA 1
ATOM 1460 C C . ILE A 1 182 ? -4.600 6.749 -8.693 1.00 83.44 182 ILE A C 1
ATOM 1462 O O . ILE A 1 182 ? -4.089 7.769 -8.257 1.00 83.44 182 ILE A O 1
ATOM 1466 N N . LEU A 1 183 ? -5.628 6.779 -9.540 1.00 75.44 183 LEU A N 1
ATOM 1467 C CA . LEU A 1 183 ? -6.322 8.008 -9.898 1.00 75.44 183 LEU A CA 1
ATOM 1468 C C . LEU A 1 183 ? -7.748 7.969 -9.361 1.00 75.44 183 LEU A C 1
ATOM 1470 O O . LEU A 1 183 ? -8.475 6.993 -9.548 1.00 75.44 183 LEU A O 1
ATOM 1474 N N . GLY A 1 184 ? -8.156 9.054 -8.709 1.00 59.28 184 GLY A N 1
ATOM 1475 C CA . GLY A 1 184 ? -9.511 9.239 -8.208 1.00 59.28 184 GLY A CA 1
ATOM 1476 C C . GLY A 1 184 ? -9.564 9.652 -6.742 1.00 59.28 184 GLY A C 1
ATOM 1477 O O . GLY A 1 184 ? -8.555 9.833 -6.069 1.00 59.28 184 GLY A O 1
ATOM 1478 N N . VAL A 1 185 ? -10.787 9.824 -6.245 1.00 50.19 185 VAL A N 1
ATOM 1479 C CA . VAL A 1 185 ? -11.033 10.215 -4.855 1.00 50.19 185 VAL A CA 1
ATOM 1480 C C . VAL A 1 185 ? -10.638 9.062 -3.938 1.00 50.19 185 VAL A C 1
ATOM 1482 O O . VAL A 1 185 ? -11.268 7.999 -3.957 1.00 50.19 185 VAL A O 1
ATOM 1485 N N . GLU A 1 186 ? -9.628 9.282 -3.096 1.00 53.66 186 GLU A N 1
ATOM 1486 C CA . GLU A 1 186 ? -9.349 8.383 -1.985 1.00 53.66 186 GLU A CA 1
ATOM 1487 C C . GLU A 1 186 ? -10.625 8.194 -1.148 1.00 53.66 186 GLU A C 1
ATOM 1489 O O . GLU A 1 186 ? -11.320 9.161 -0.816 1.00 53.66 186 GLU A O 1
ATOM 1494 N N . PRO A 1 187 ? -10.963 6.967 -0.731 1.00 47.12 187 PRO A N 1
ATOM 1495 C CA . PRO A 1 187 ? -12.212 6.716 -0.032 1.00 47.12 187 PRO A CA 1
ATOM 1496 C C . PRO A 1 187 ? -12.213 7.232 1.416 1.00 47.12 187 PRO A C 1
ATOM 1498 O O . PRO A 1 187 ? -13.018 6.739 2.201 1.00 47.12 187 PRO A O 1
ATOM 1501 N N . TRP A 1 188 ? -11.371 8.193 1.821 1.00 47.34 188 TRP A N 1
ATOM 1502 C CA . TRP A 1 188 ? -11.455 8.849 3.140 1.00 47.34 188 TRP A CA 1
ATOM 1503 C C . TRP A 1 188 ? -12.801 9.548 3.387 1.00 47.34 188 TRP A C 1
ATOM 1505 O O . TRP A 1 188 ? -13.058 10.012 4.492 1.00 47.34 188 TRP A O 1
ATOM 1515 N N . LYS A 1 189 ? -13.721 9.547 2.413 1.00 51.28 189 LYS A N 1
ATOM 1516 C CA . LYS A 1 189 ? -15.155 9.689 2.684 1.00 51.28 189 LYS A CA 1
ATOM 1517 C C . LYS A 1 189 ? -15.604 8.593 3.667 1.00 51.28 189 LYS A C 1
ATOM 1519 O O . LYS A 1 189 ? -15.859 7.450 3.304 1.00 51.28 189 LYS A O 1
ATOM 1524 N N . CYS A 1 190 ? -15.696 8.961 4.944 1.00 54.88 190 CYS A N 1
ATOM 1525 C CA . CYS A 1 190 ? -15.993 8.090 6.089 1.00 54.88 190 CYS A CA 1
ATOM 1526 C C . CYS A 1 190 ? -17.468 7.648 6.204 1.00 54.88 190 CYS A C 1
ATOM 1528 O O . CYS A 1 190 ? -17.907 7.183 7.269 1.00 54.88 190 CYS A O 1
ATOM 1530 N N . GLY A 1 191 ? -18.246 7.768 5.127 1.00 69.56 191 GLY A N 1
ATOM 1531 C CA . GLY A 1 191 ? -19.637 7.341 5.098 1.00 69.56 191 GLY A CA 1
ATOM 1532 C C . GLY A 1 191 ? -19.769 5.829 5.346 1.00 69.56 191 GLY A C 1
ATOM 1533 O O . GLY A 1 191 ? -18.866 5.053 5.011 1.00 69.56 191 GLY A O 1
ATOM 1534 N N . PRO A 1 192 ? -20.859 5.364 5.982 1.00 74.38 192 PRO A N 1
ATOM 1535 C CA . PRO A 1 192 ? -21.099 3.933 6.176 1.00 74.38 192 PRO A CA 1
ATOM 1536 C C . PRO A 1 192 ? -21.120 3.142 4.857 1.00 74.38 192 PRO A C 1
ATOM 1538 O O . PRO A 1 192 ? -20.598 2.028 4.799 1.00 74.38 192 PRO A O 1
ATOM 1541 N N . LEU A 1 193 ? -21.668 3.731 3.788 1.00 77.75 193 LEU A N 1
ATOM 1542 C CA . LEU A 1 193 ? -21.765 3.100 2.470 1.00 77.75 193 LEU A CA 1
ATOM 1543 C C . LEU A 1 193 ? -20.400 2.981 1.786 1.00 77.75 193 LEU A C 1
ATOM 1545 O O . LEU A 1 193 ? -20.064 1.913 1.276 1.00 77.75 193 LEU A O 1
ATOM 1549 N N . GLU A 1 194 ? -19.581 4.032 1.807 1.00 76.25 194 GLU A N 1
ATOM 1550 C CA . GLU A 1 194 ? -18.218 4.000 1.271 1.00 76.25 194 GLU A CA 1
ATOM 1551 C C . GLU A 1 194 ? -17.345 2.994 2.025 1.00 76.25 194 GLU A C 1
ATOM 1553 O O . GLU A 1 194 ? -16.592 2.245 1.397 1.00 76.25 194 GLU A O 1
ATOM 1558 N N . ARG A 1 195 ? -17.495 2.901 3.354 1.00 76.06 195 ARG A N 1
ATOM 1559 C CA . ARG A 1 195 ? -16.823 1.874 4.166 1.00 76.06 195 ARG A CA 1
ATOM 1560 C C . ARG A 1 195 ? -17.226 0.461 3.757 1.00 76.06 195 ARG A C 1
ATOM 1562 O O . ARG A 1 195 ? -16.350 -0.390 3.609 1.00 76.06 195 ARG A O 1
ATOM 1569 N N . LEU A 1 196 ? -18.516 0.210 3.531 1.00 80.50 196 LEU A N 1
ATOM 1570 C CA . LEU A 1 196 ? -18.997 -1.098 3.078 1.00 80.50 196 LEU A CA 1
ATOM 1571 C C . LEU A 1 196 ? -18.486 -1.437 1.670 1.00 80.50 196 LEU A C 1
ATOM 1573 O O . LEU A 1 196 ? -18.024 -2.555 1.435 1.00 80.50 196 LEU A O 1
ATOM 1577 N N . ARG A 1 197 ? -18.520 -0.470 0.743 1.00 82.19 197 ARG A N 1
ATOM 1578 C CA . ARG A 1 197 ? -17.982 -0.630 -0.618 1.00 82.19 197 ARG A CA 1
ATOM 1579 C C . ARG A 1 197 ? -16.493 -0.959 -0.589 1.00 82.19 197 ARG A C 1
ATOM 1581 O O . ARG A 1 197 ? -16.079 -1.897 -1.268 1.00 82.19 197 ARG A O 1
ATOM 1588 N N . ARG A 1 198 ? -15.716 -0.238 0.226 1.00 82.12 198 ARG A N 1
ATOM 1589 C CA . ARG A 1 198 ? -14.285 -0.493 0.433 1.00 82.12 198 ARG A CA 1
ATOM 1590 C C . ARG A 1 198 ? -14.052 -1.894 0.987 1.00 82.12 198 ARG A C 1
ATOM 1592 O O . ARG A 1 198 ? -13.328 -2.667 0.378 1.00 82.12 198 ARG A O 1
ATOM 1599 N N . TRP A 1 199 ? -14.738 -2.261 2.070 1.00 85.00 199 TRP A N 1
ATOM 1600 C CA . TRP A 1 199 ? -14.614 -3.591 2.669 1.00 85.00 199 TRP A CA 1
ATOM 1601 C C . TRP A 1 199 ? -14.902 -4.713 1.666 1.00 85.00 199 TRP A C 1
ATOM 1603 O O . TRP A 1 199 ? -14.170 -5.700 1.583 1.00 85.00 199 TRP A O 1
ATOM 1613 N N . HIS A 1 200 ? -15.965 -4.564 0.873 1.00 87.69 200 HIS A N 1
ATOM 1614 C CA . HIS A 1 200 ? -16.324 -5.550 -0.137 1.00 87.69 200 HIS A CA 1
ATOM 1615 C C . HIS A 1 200 ? -15.276 -5.635 -1.256 1.00 87.69 200 HIS A C 1
ATOM 1617 O O . HIS A 1 200 ? -14.922 -6.737 -1.688 1.00 87.69 200 HIS A O 1
ATOM 1623 N N . ARG A 1 201 ? -14.764 -4.482 -1.699 1.00 87.44 201 ARG A N 1
ATOM 1624 C CA . ARG A 1 201 ? -13.681 -4.373 -2.677 1.00 87.44 201 ARG A CA 1
ATOM 1625 C C . ARG A 1 201 ? -12.412 -5.068 -2.169 1.00 87.44 201 ARG A C 1
ATOM 1627 O O . ARG A 1 201 ? -11.946 -6.004 -2.819 1.00 87.44 201 ARG A O 1
ATOM 1634 N N . ASP A 1 202 ? -11.943 -4.717 -0.974 1.00 89.12 202 ASP A N 1
ATOM 1635 C CA . ASP A 1 202 ? -10.770 -5.322 -0.335 1.00 89.12 202 ASP A CA 1
ATOM 1636 C C . ASP A 1 202 ? -10.940 -6.839 -0.203 1.00 89.12 202 ASP A C 1
ATOM 1638 O O . ASP A 1 202 ? -10.049 -7.610 -0.549 1.00 89.12 202 ASP A O 1
ATOM 1642 N N . ARG A 1 203 ? -12.124 -7.312 0.202 1.00 89.62 203 ARG A N 1
ATOM 1643 C CA . ARG A 1 203 ? -12.405 -8.750 0.320 1.00 89.62 203 ARG A CA 1
ATOM 1644 C C . ARG A 1 203 ? -12.355 -9.490 -1.021 1.00 89.62 203 ARG A C 1
ATOM 1646 O O . ARG A 1 203 ? -11.971 -10.663 -1.056 1.00 89.62 203 ARG A O 1
ATOM 1653 N N . LYS A 1 204 ? -12.798 -8.870 -2.118 1.00 91.38 204 LYS A N 1
ATOM 1654 C CA . LYS A 1 204 ? -12.686 -9.456 -3.466 1.00 91.38 204 LYS A CA 1
ATOM 1655 C C . LYS A 1 204 ? -11.236 -9.457 -3.939 1.00 91.38 204 LYS A C 1
ATOM 1657 O O . LYS A 1 204 ? -10.746 -10.496 -4.376 1.00 91.38 204 LYS A O 1
ATOM 1662 N N . GLY A 1 205 ? -10.545 -8.335 -3.782 1.00 90.06 205 GLY A N 1
ATOM 1663 C CA . GLY A 1 205 ? -9.139 -8.204 -4.139 1.00 90.06 205 GLY A CA 1
ATOM 1664 C C . GLY A 1 205 ? -8.227 -9.165 -3.392 1.00 90.06 205 GLY A C 1
ATOM 1665 O O . GLY A 1 205 ? -7.386 -9.809 -4.005 1.00 90.06 205 GLY A O 1
ATOM 1666 N N . HIS A 1 206 ? -8.461 -9.353 -2.095 1.00 92.00 206 HIS A N 1
ATOM 1667 C CA . HIS A 1 206 ? -7.690 -10.274 -1.266 1.00 92.00 206 HIS A CA 1
ATOM 1668 C C . HIS A 1 206 ? -7.800 -11.726 -1.750 1.00 92.00 206 HIS A C 1
ATOM 1670 O O . HIS A 1 206 ? -6.810 -12.455 -1.802 1.00 92.00 206 HIS A O 1
ATOM 1676 N N . ARG A 1 207 ? -9.007 -12.148 -2.151 1.00 90.44 207 ARG A N 1
ATOM 1677 C CA . ARG A 1 207 ? -9.224 -13.477 -2.741 1.00 90.44 207 ARG A CA 1
ATOM 1678 C C . ARG A 1 207 ? -8.464 -13.625 -4.055 1.00 90.44 207 ARG A C 1
ATOM 1680 O O . ARG A 1 207 ? -7.707 -14.580 -4.206 1.00 90.44 207 ARG A O 1
ATOM 1687 N N . ARG A 1 208 ? -8.589 -12.637 -4.946 1.00 89.62 208 ARG A N 1
ATOM 1688 C CA . ARG A 1 208 ? -7.882 -12.614 -6.233 1.00 89.62 208 ARG A CA 1
ATOM 1689 C C . ARG A 1 208 ? -6.362 -12.627 -6.054 1.00 89.62 208 ARG A C 1
ATOM 1691 O O . ARG A 1 208 ? -5.674 -13.342 -6.772 1.00 89.62 208 ARG A O 1
ATOM 1698 N N . PHE A 1 209 ? -5.843 -11.892 -5.070 1.00 91.06 209 PHE A N 1
ATOM 1699 C CA . PHE A 1 209 ? -4.427 -11.911 -4.707 1.00 91.06 209 PHE A CA 1
ATOM 1700 C C . PHE A 1 209 ? -3.962 -13.334 -4.380 1.00 91.06 209 PHE A C 1
ATOM 1702 O O . PHE A 1 209 ? -2.993 -13.807 -4.965 1.00 91.06 209 PHE A O 1
ATOM 1709 N N . HIS A 1 210 ? -4.673 -14.050 -3.505 1.00 90.19 210 HIS A N 1
ATOM 1710 C CA . HIS A 1 210 ? -4.291 -15.417 -3.152 1.00 90.19 210 HIS A CA 1
ATOM 1711 C C . HIS A 1 210 ? -4.423 -16.406 -4.312 1.00 90.19 210 HIS A C 1
ATOM 1713 O O . HIS A 1 210 ? -3.631 -17.342 -4.394 1.00 90.19 210 HIS A O 1
ATOM 1719 N N . GLU A 1 211 ? -5.391 -16.225 -5.208 1.00 89.12 211 GLU A N 1
ATOM 1720 C CA . GLU A 1 211 ? -5.490 -17.031 -6.429 1.00 89.12 211 GLU A CA 1
ATOM 1721 C C . GLU A 1 211 ? -4.276 -16.817 -7.341 1.00 89.12 211 GLU A C 1
ATOM 1723 O O . GLU A 1 211 ? -3.691 -17.788 -7.820 1.00 89.12 211 GLU A O 1
ATOM 1728 N N . LEU A 1 212 ? -3.857 -15.563 -7.537 1.00 85.56 212 LEU A N 1
ATOM 1729 C CA . LEU A 1 212 ? -2.676 -15.220 -8.332 1.00 85.56 212 LEU A CA 1
ATOM 1730 C C . LEU A 1 212 ? -1.379 -15.718 -7.685 1.00 85.56 212 LEU A C 1
ATOM 1732 O O . LEU A 1 212 ? -0.549 -16.306 -8.371 1.00 85.56 212 LEU A O 1
ATOM 1736 N N . ASP A 1 213 ? -1.218 -15.536 -6.372 1.00 84.06 213 ASP A N 1
ATOM 1737 C CA . ASP A 1 213 ? -0.031 -15.985 -5.630 1.00 84.06 213 ASP A CA 1
ATOM 1738 C C . ASP A 1 213 ? 0.100 -17.518 -5.692 1.00 84.06 213 ASP A C 1
ATOM 1740 O O . ASP A 1 213 ? 1.192 -18.043 -5.902 1.00 84.06 213 ASP A O 1
ATOM 1744 N N . ARG A 1 214 ? -1.024 -18.251 -5.618 1.00 85.69 214 ARG A N 1
ATOM 1745 C CA . ARG A 1 214 ? -1.047 -19.711 -5.822 1.00 85.69 214 ARG A CA 1
ATOM 1746 C C . ARG A 1 214 ? -0.668 -20.113 -7.245 1.00 85.69 214 ARG A C 1
ATOM 1748 O O . ARG A 1 214 ? 0.096 -21.061 -7.402 1.00 85.69 214 ARG A O 1
ATOM 1755 N N . LYS A 1 215 ? -1.190 -19.423 -8.267 1.00 86.50 215 LYS A N 1
ATOM 1756 C CA . LYS A 1 215 ? -0.849 -19.698 -9.675 1.00 86.50 215 LYS A CA 1
ATOM 1757 C C . LYS A 1 215 ? 0.641 -19.480 -9.938 1.00 86.50 215 LYS A C 1
ATOM 1759 O O . LYS A 1 215 ? 1.292 -20.397 -10.425 1.00 86.50 215 LYS A O 1
ATOM 1764 N N . ARG A 1 216 ? 1.192 -18.339 -9.506 1.00 81.75 216 ARG A N 1
ATOM 1765 C CA . ARG A 1 216 ? 2.630 -18.038 -9.618 1.00 81.75 216 ARG A CA 1
ATOM 1766 C C . ARG A 1 216 ? 3.488 -19.078 -8.903 1.00 81.75 216 ARG A C 1
ATOM 1768 O O . ARG A 1 216 ? 4.462 -19.558 -9.469 1.00 81.75 216 ARG A O 1
ATOM 1775 N N . ALA A 1 217 ? 3.110 -19.473 -7.686 1.00 80.94 217 ALA A N 1
ATOM 1776 C CA . ALA A 1 217 ? 3.830 -20.512 -6.951 1.00 80.94 217 ALA A CA 1
ATOM 1777 C C . ALA A 1 217 ? 3.808 -21.869 -7.679 1.00 80.94 217 ALA A C 1
ATOM 1779 O O . ALA A 1 217 ? 4.781 -22.618 -7.624 1.00 80.94 217 ALA A O 1
ATOM 1780 N N . LEU A 1 218 ? 2.709 -22.198 -8.364 1.00 84.06 218 LEU A N 1
ATOM 1781 C CA . LEU A 1 218 ? 2.584 -23.428 -9.143 1.00 84.06 218 LEU A CA 1
ATOM 1782 C C . LEU A 1 218 ? 3.414 -23.379 -10.434 1.00 84.06 218 LEU A C 1
ATOM 1784 O O . LEU A 1 218 ? 4.058 -24.367 -10.771 1.00 84.06 218 LEU A O 1
ATOM 1788 N N . GLU A 1 219 ? 3.441 -22.241 -11.126 1.00 85.12 219 GLU A N 1
ATOM 1789 C CA . GLU A 1 219 ? 4.297 -22.017 -12.300 1.00 85.12 219 GLU A CA 1
ATOM 1790 C C . GLU A 1 219 ? 5.784 -22.086 -11.939 1.00 85.12 219 GLU A C 1
ATOM 1792 O O . GLU A 1 219 ? 6.538 -22.796 -12.596 1.00 85.12 219 GLU A O 1
ATOM 1797 N N . GLN A 1 220 ? 6.200 -21.446 -10.843 1.00 77.31 220 GLN A N 1
ATOM 1798 C CA . GLN A 1 220 ? 7.581 -21.524 -10.356 1.00 77.31 220 GLN A CA 1
ATOM 1799 C C . GLN A 1 220 ? 8.002 -22.959 -10.032 1.00 77.31 220 GLN A C 1
ATOM 1801 O O . GLN A 1 220 ? 9.110 -23.361 -10.369 1.00 77.31 220 GLN A O 1
ATOM 1806 N N . ARG A 1 221 ? 7.117 -23.757 -9.421 1.00 80.69 221 ARG A N 1
ATOM 1807 C CA . ARG A 1 221 ? 7.400 -25.177 -9.162 1.00 80.69 221 ARG A CA 1
ATOM 1808 C C . ARG A 1 221 ? 7.618 -25.974 -10.442 1.00 80.69 221 ARG A C 1
ATOM 1810 O O . ARG A 1 221 ? 8.492 -26.822 -10.438 1.00 80.69 221 ARG A O 1
ATOM 1817 N N . LYS A 1 222 ? 6.854 -25.694 -11.503 1.00 83.69 222 LYS A N 1
ATOM 1818 C CA . LYS A 1 222 ? 7.018 -26.356 -12.808 1.00 83.69 222 LYS A CA 1
ATOM 1819 C C . LYS A 1 222 ? 8.339 -26.010 -13.489 1.00 83.69 222 LYS A C 1
ATOM 1821 O O . LYS A 1 222 ? 8.863 -26.827 -14.222 1.00 83.69 222 LYS A O 1
ATOM 1826 N N . ILE A 1 223 ? 8.845 -24.794 -13.287 1.00 82.12 223 ILE A N 1
ATOM 1827 C CA . ILE A 1 223 ? 10.136 -24.363 -13.847 1.00 82.12 223 ILE A CA 1
ATOM 1828 C C . ILE A 1 223 ? 11.304 -25.041 -13.113 1.00 82.12 223 ILE A C 1
ATOM 1830 O O . ILE A 1 223 ? 12.356 -25.265 -13.700 1.00 82.12 223 ILE A O 1
ATOM 1834 N N . LEU A 1 224 ? 11.125 -25.339 -11.824 1.00 74.88 224 LEU A N 1
ATOM 1835 C CA . LEU A 1 224 ? 12.146 -25.935 -10.958 1.00 74.88 224 LEU A CA 1
ATOM 1836 C C . LEU A 1 224 ? 12.107 -27.476 -10.912 1.00 74.88 224 LEU A C 1
ATOM 1838 O O . LEU A 1 224 ? 12.935 -28.063 -10.218 1.00 74.88 224 LEU A O 1
ATOM 1842 N N . SER A 1 225 ? 11.140 -28.110 -11.582 1.00 65.00 225 SER A N 1
ATOM 1843 C CA . SER A 1 225 ? 10.975 -29.569 -11.694 1.00 65.00 225 SER A CA 1
ATOM 1844 C C . SER A 1 225 ? 11.436 -30.072 -13.049 1.00 65.00 225 SER A C 1
ATOM 1846 O O . SER A 1 225 ? 12.114 -31.117 -13.079 1.00 65.00 225 SER A O 1
#